Protein AF-A0A914Y1L9-F1 (afdb_monomer_lite)

Secondary structure (DSSP, 8-state):
-HHHHHHHHHHHH--SHHHHHHHHHHHHHHHHHTT-S-S--HHHHHHHHHHHHTS-HHHHHHHHHH-SEETTEEHHHHHHHH-----TTSTTHHHHHHHHHHHHHSS--HHHHHHH---SS--HHHHHHHHHHHHHHHHSHHHHHHHHHHHHTT--SSTTHHHHHHHHHHHH---TTTS-TGGGG-HHHHHHHHHT--HHHHHHTHHHHHHTTSSSSS-GGGHHHHHHHHHHHH-HHHHHHTT--TT---

Radius of gyration: 21.43 Å; chains: 1; bounding box: 46×57×58 Å

Organism: NCBI:txid310955

pLDDT: mean 89.24, std 11.63, range [48.41, 98.31]

Structure (mmCIF, N/CA/C/O backbone):
data_AF-A0A914Y1L9-F1
#
_entry.id   AF-A0A914Y1L9-F1
#
loop_
_atom_site.group_PDB
_atom_site.id
_atom_site.type_symbol
_atom_site.label_atom_id
_atom_site.label_alt_id
_atom_site.label_comp_id
_atom_site.label_asym_id
_atom_site.label_entity_id
_atom_site.label_seq_id
_atom_site.pdbx_PDB_ins_code
_atom_site.Cartn_x
_atom_site.Cartn_y
_atom_site.Cartn_z
_atom_site.occupancy
_atom_site.B_iso_or_equiv
_atom_site.auth_seq_id
_atom_site.auth_comp_id
_atom_site.auth_asym_id
_atom_site.auth_atom_id
_atom_site.pdbx_PDB_model_num
ATOM 1 N N . MET A 1 1 ? 11.993 -14.448 -30.018 1.00 60.31 1 MET A N 1
ATOM 2 C CA . MET A 1 1 ? 10.533 -14.598 -29.790 1.00 60.31 1 MET A CA 1
ATOM 3 C C . MET A 1 1 ? 10.178 -14.915 -28.331 1.00 60.31 1 MET A C 1
ATOM 5 O O . MET A 1 1 ? 9.252 -14.301 -27.812 1.00 60.31 1 MET A O 1
ATOM 9 N N . LEU A 1 2 ? 10.933 -15.776 -27.634 1.00 79.19 2 LEU A N 1
ATOM 10 C CA . LEU A 1 2 ? 10.657 -16.144 -26.232 1.00 79.19 2 LEU A CA 1
ATOM 11 C C . LEU A 1 2 ? 10.780 -14.977 -25.232 1.00 79.19 2 LEU A C 1
ATOM 13 O O . LEU A 1 2 ? 9.844 -14.735 -24.480 1.00 79.19 2 LEU A O 1
ATOM 17 N N . GLN A 1 3 ? 11.857 -14.182 -25.279 1.00 76.31 3 GLN A N 1
ATOM 18 C CA . GLN A 1 3 ? 12.051 -13.045 -24.354 1.00 76.31 3 GLN A CA 1
ATOM 19 C C . GLN A 1 3 ? 10.931 -11.992 -24.427 1.00 76.31 3 GLN A C 1
ATOM 21 O O . GLN A 1 3 ? 10.485 -11.482 -23.404 1.00 76.31 3 GLN A O 1
ATOM 26 N N . LYS A 1 4 ? 10.440 -11.683 -25.634 1.00 80.00 4 LYS A N 1
ATOM 27 C CA . LYS A 1 4 ? 9.329 -10.736 -25.835 1.00 80.00 4 LYS A CA 1
ATOM 28 C C . LYS A 1 4 ? 8.016 -11.286 -25.263 1.00 80.00 4 LYS A C 1
ATOM 30 O O . LYS A 1 4 ? 7.247 -10.536 -24.671 1.00 80.00 4 LYS A O 1
ATOM 35 N N . SER A 1 5 ? 7.791 -12.590 -25.411 1.00 85.00 5 SER A N 1
ATOM 36 C CA . SER A 1 5 ? 6.611 -13.271 -24.870 1.00 85.00 5 SER A CA 1
ATOM 37 C C . SER A 1 5 ? 6.655 -13.309 -23.341 1.00 85.00 5 SER A C 1
ATOM 39 O O . SER A 1 5 ? 5.690 -12.904 -22.701 1.00 85.00 5 SER A O 1
ATOM 41 N N . ALA A 1 6 ? 7.801 -13.668 -22.753 1.00 84.62 6 ALA A N 1
ATOM 42 C CA . ALA A 1 6 ? 8.008 -13.628 -21.305 1.00 84.62 6 ALA A CA 1
ATOM 43 C C . ALA A 1 6 ? 7.773 -12.218 -20.736 1.00 84.62 6 ALA A C 1
ATOM 45 O O . ALA A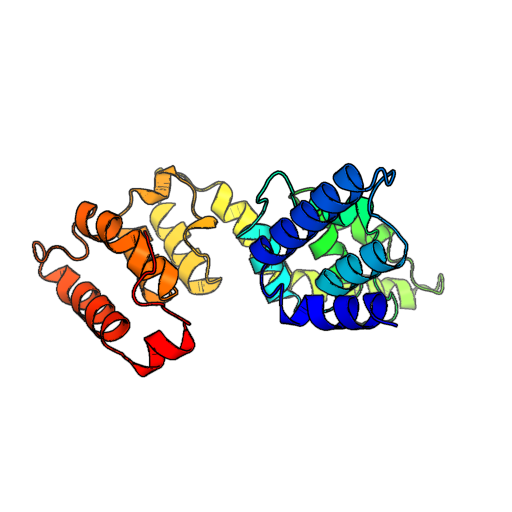 1 6 ? 6.995 -12.052 -19.799 1.00 84.62 6 ALA A O 1
ATOM 46 N N . ALA A 1 7 ? 8.351 -11.191 -21.369 1.00 85.44 7 ALA A N 1
ATOM 47 C CA . ALA A 1 7 ? 8.166 -9.795 -20.981 1.00 85.44 7 ALA A CA 1
ATOM 48 C C . ALA A 1 7 ? 6.689 -9.363 -20.951 1.00 85.44 7 ALA A C 1
ATOM 50 O O . ALA A 1 7 ? 6.281 -8.667 -20.026 1.00 85.44 7 ALA A O 1
ATOM 51 N N . SER A 1 8 ? 5.878 -9.807 -21.918 1.00 88.06 8 SER A N 1
ATOM 52 C CA . SER A 1 8 ? 4.449 -9.453 -21.989 1.00 88.06 8 SER A CA 1
ATOM 53 C C . SER A 1 8 ? 3.603 -10.027 -20.844 1.00 88.06 8 SER A C 1
ATOM 55 O O . SER A 1 8 ? 2.516 -9.528 -20.556 1.00 88.06 8 SER A O 1
ATOM 57 N N . VAL A 1 9 ? 4.095 -11.074 -20.179 1.00 92.12 9 VAL A N 1
ATOM 58 C CA . VAL A 1 9 ? 3.393 -11.758 -19.086 1.00 92.12 9 VAL A CA 1
ATOM 59 C C . VAL A 1 9 ? 3.813 -11.213 -17.716 1.00 92.12 9 VAL A C 1
ATOM 61 O O . VAL A 1 9 ? 3.077 -11.389 -16.744 1.00 92.12 9 VAL A O 1
ATOM 64 N N . VAL A 1 10 ? 4.932 -10.481 -17.628 1.00 91.81 10 VAL A N 1
ATOM 65 C CA . VAL A 1 10 ? 5.446 -9.919 -16.365 1.00 91.81 10 VAL A CA 1
ATOM 66 C C . VAL A 1 10 ? 4.384 -9.123 -15.598 1.00 91.81 10 VAL A C 1
ATOM 68 O O . VAL A 1 10 ? 4.200 -9.433 -14.425 1.00 91.81 10 VAL A O 1
ATOM 71 N N . PRO A 1 11 ? 3.600 -8.198 -16.191 1.00 88.44 11 PRO A N 1
ATOM 72 C CA . PRO A 1 11 ? 2.562 -7.481 -15.440 1.00 88.44 11 PRO A CA 1
ATOM 73 C C . PRO A 1 11 ? 1.474 -8.390 -14.846 1.00 88.44 11 PRO A C 1
ATOM 75 O O . PRO A 1 11 ? 0.906 -8.080 -13.803 1.00 88.44 11 PRO A O 1
ATOM 78 N N . LYS A 1 12 ? 1.204 -9.543 -15.475 1.00 89.19 12 LYS A N 1
ATOM 79 C CA . LYS A 1 12 ? 0.209 -10.519 -14.998 1.00 89.19 12 LYS A CA 1
ATOM 80 C C . LYS A 1 12 ? 0.743 -11.372 -13.846 1.00 89.19 12 LYS A C 1
ATOM 82 O O . LYS A 1 12 ? -0.013 -11.740 -12.949 1.00 89.19 12 LYS A O 1
ATOM 87 N N . VAL A 1 13 ? 2.035 -11.699 -13.870 1.00 93.25 13 VAL A N 1
ATOM 88 C CA . VAL A 1 13 ? 2.698 -12.520 -12.841 1.00 93.25 13 VAL A CA 1
ATOM 89 C C . VAL A 1 13 ? 3.115 -11.656 -11.654 1.00 93.25 13 VAL A C 1
ATOM 91 O O . VAL A 1 13 ? 2.759 -11.940 -10.505 1.00 93.25 13 VAL A O 1
ATOM 94 N N . CYS A 1 14 ? 3.803 -10.549 -11.926 1.00 95.62 14 CYS A N 1
ATOM 95 C CA . CYS A 1 14 ? 4.283 -9.599 -10.936 1.00 95.62 14 CYS A CA 1
ATOM 96 C C . CYS A 1 14 ? 3.161 -8.666 -10.469 1.00 95.62 14 CYS A C 1
ATOM 98 O O . CYS A 1 14 ? 3.197 -7.470 -10.694 1.00 95.62 14 CYS A O 1
ATOM 100 N N . ARG A 1 15 ? 2.141 -9.213 -9.807 1.00 92.69 15 ARG A N 1
ATOM 101 C CA . ARG A 1 15 ? 0.940 -8.458 -9.396 1.00 92.69 15 ARG A CA 1
ATOM 102 C C . ARG A 1 15 ? 1.176 -7.369 -8.339 1.00 92.69 15 ARG A C 1
ATOM 104 O O . ARG A 1 15 ? 0.367 -6.462 -8.234 1.00 92.69 15 ARG A O 1
ATOM 111 N N . ILE A 1 16 ? 2.237 -7.489 -7.540 1.00 95.06 16 ILE A N 1
ATOM 112 C CA . ILE A 1 16 ? 2.588 -6.559 -6.455 1.00 95.06 16 ILE A CA 1
ATOM 113 C C . ILE A 1 16 ? 4.096 -6.269 -6.488 1.00 95.06 16 ILE A C 1
ATOM 115 O O . ILE A 1 16 ? 4.844 -7.085 -7.044 1.00 95.06 16 ILE A O 1
ATOM 119 N N . PRO A 1 17 ? 4.573 -5.186 -5.844 1.00 97.62 17 PRO A N 1
ATOM 120 C CA . PRO A 1 17 ? 5.992 -4.830 -5.828 1.00 97.62 17 PRO A CA 1
ATOM 121 C C . PRO A 1 17 ? 6.912 -5.952 -5.355 1.00 97.62 17 PRO A C 1
ATOM 123 O O . PRO A 1 17 ? 7.957 -6.166 -5.953 1.00 97.62 17 PRO A O 1
ATOM 126 N N . THR A 1 18 ? 6.512 -6.744 -4.352 1.00 96.25 18 THR A N 1
ATOM 127 C CA . THR A 1 18 ? 7.311 -7.892 -3.890 1.00 96.25 18 THR A CA 1
ATOM 128 C C . THR A 1 18 ? 7.646 -8.860 -5.025 1.00 96.25 18 THR A C 1
ATOM 130 O O . THR A 1 18 ? 8.791 -9.280 -5.144 1.00 96.25 18 THR A O 1
ATOM 133 N N . HIS A 1 19 ? 6.689 -9.172 -5.906 1.00 96.75 19 HIS A N 1
ATOM 134 C CA . HIS A 1 19 ? 6.954 -10.035 -7.057 1.00 96.75 19 HIS A CA 1
ATOM 135 C C . HIS A 1 19 ? 7.858 -9.357 -8.089 1.00 96.75 19 HIS A C 1
ATOM 137 O O . HIS A 1 19 ? 8.683 -10.027 -8.704 1.00 96.75 19 HIS A O 1
ATOM 143 N N . LEU A 1 20 ? 7.693 -8.048 -8.301 1.00 97.44 20 LEU A N 1
ATOM 144 C CA . LEU A 1 20 ? 8.527 -7.279 -9.224 1.00 97.44 20 LEU A CA 1
ATOM 145 C C . LEU A 1 20 ? 9.983 -7.240 -8.743 1.00 97.44 20 LEU A C 1
ATOM 147 O O . LEU A 1 20 ? 10.888 -7.522 -9.522 1.00 97.44 20 LEU A O 1
ATOM 151 N N . PHE A 1 21 ? 10.205 -6.965 -7.457 1.00 97.88 21 PHE A N 1
ATOM 152 C CA . PHE A 1 21 ? 11.531 -6.966 -6.844 1.00 97.88 21 PHE A CA 1
ATOM 153 C C . PHE A 1 21 ? 12.172 -8.356 -6.878 1.00 97.88 21 PHE A C 1
ATOM 155 O O . PHE A 1 21 ? 13.332 -8.474 -7.262 1.00 97.88 21 PHE A O 1
ATOM 162 N N . SER A 1 22 ? 11.424 -9.422 -6.562 1.00 96.56 22 SER A N 1
ATOM 163 C CA . SER A 1 22 ? 11.914 -10.800 -6.727 1.00 96.56 22 SER A CA 1
ATOM 164 C C . SER A 1 22 ? 12.293 -11.105 -8.176 1.00 96.56 22 SER A C 1
ATOM 166 O O . SER A 1 22 ? 13.353 -11.670 -8.420 1.00 96.56 22 SER A O 1
ATOM 168 N N . TYR A 1 23 ? 11.460 -10.705 -9.140 1.00 95.00 23 TYR A N 1
ATOM 169 C CA . TYR A 1 23 ? 11.742 -10.887 -10.563 1.00 95.00 23 TYR A CA 1
ATOM 170 C C . TYR A 1 23 ? 13.038 -10.180 -10.983 1.00 95.00 23 TYR A C 1
ATOM 172 O O . TYR A 1 23 ? 13.902 -10.812 -11.585 1.00 95.00 23 TYR A O 1
ATOM 180 N N . VAL A 1 24 ? 13.212 -8.905 -10.613 1.00 94.81 24 VAL A N 1
ATOM 181 C CA . VAL A 1 24 ? 14.441 -8.144 -10.901 1.00 94.81 24 VAL A CA 1
ATOM 182 C C . VAL A 1 24 ? 15.658 -8.810 -10.258 1.00 94.81 24 VAL A C 1
ATOM 184 O O . VAL A 1 24 ? 16.667 -8.995 -10.935 1.00 94.81 24 VAL A O 1
ATOM 187 N N . ASN A 1 25 ? 15.543 -9.231 -8.996 1.00 94.31 25 ASN A N 1
ATOM 188 C CA . ASN A 1 25 ? 16.610 -9.935 -8.291 1.00 94.31 25 ASN A CA 1
ATOM 189 C C . ASN A 1 25 ? 17.015 -11.232 -9.014 1.00 94.31 25 ASN A C 1
ATOM 191 O O . ASN A 1 25 ? 18.199 -11.462 -9.244 1.00 94.31 25 ASN A O 1
ATOM 195 N N . TYR A 1 26 ? 16.052 -12.049 -9.455 1.00 93.06 26 TYR A N 1
ATOM 196 C CA . TYR A 1 26 ? 16.354 -13.257 -10.229 1.00 93.06 26 TYR A CA 1
ATOM 197 C C . TYR A 1 26 ? 16.998 -12.945 -11.583 1.00 93.06 26 TYR A C 1
ATOM 199 O O . TYR A 1 26 ? 17.956 -13.616 -11.966 1.00 93.06 26 TYR A O 1
ATOM 207 N N . CYS A 1 27 ? 16.520 -11.923 -12.299 1.00 91.12 27 CYS A N 1
ATOM 208 C CA . CYS A 1 27 ? 17.146 -11.490 -13.548 1.00 91.12 27 CYS A CA 1
ATOM 209 C C . CYS A 1 27 ? 18.603 -11.062 -13.336 1.00 91.12 27 CYS A C 1
ATOM 211 O O . CYS A 1 27 ? 19.462 -11.427 -14.136 1.00 91.12 27 CYS A O 1
ATOM 213 N N . GLU A 1 28 ? 18.891 -10.327 -12.261 1.00 90.25 28 GLU A N 1
ATOM 214 C CA . GLU A 1 28 ? 20.250 -9.904 -11.921 1.00 90.25 28 GLU A CA 1
ATOM 215 C C . GLU A 1 28 ? 21.148 -11.103 -11.569 1.00 90.25 28 GLU A C 1
ATOM 217 O O . GLU A 1 28 ? 22.265 -11.205 -12.078 1.00 90.25 28 GLU A O 1
ATOM 222 N N . MET A 1 29 ? 20.654 -12.038 -10.748 1.00 90.50 29 MET A N 1
ATOM 223 C CA . MET A 1 29 ? 21.379 -13.263 -10.391 1.00 90.50 29 MET A CA 1
ATOM 224 C C . MET A 1 29 ? 21.744 -14.089 -11.630 1.00 90.50 29 MET A C 1
ATOM 226 O O . MET A 1 29 ? 22.888 -14.518 -11.772 1.00 90.50 29 MET A O 1
ATOM 230 N N . ILE A 1 30 ? 20.788 -14.276 -12.543 1.00 89.88 30 ILE A N 1
ATOM 231 C CA . ILE A 1 30 ? 20.994 -15.033 -13.783 1.00 89.88 30 ILE A CA 1
ATOM 232 C C . ILE A 1 30 ? 21.976 -14.300 -14.706 1.00 89.88 30 ILE A C 1
ATOM 234 O O . ILE A 1 30 ? 22.895 -14.925 -15.228 1.00 89.88 30 ILE A O 1
ATOM 238 N N . ALA A 1 31 ? 21.841 -12.980 -14.872 1.00 89.19 31 ALA A N 1
ATOM 239 C CA . ALA A 1 31 ? 22.762 -12.188 -15.689 1.00 89.19 31 ALA A CA 1
ATOM 240 C C . ALA A 1 31 ? 24.212 -12.298 -15.184 1.00 89.19 31 ALA A C 1
ATOM 242 O O . ALA A 1 31 ? 25.117 -12.548 -15.981 1.00 89.19 31 ALA A O 1
ATOM 243 N N . LYS A 1 32 ? 24.422 -12.200 -13.862 1.00 88.81 32 LYS A N 1
ATOM 244 C CA . LYS A 1 32 ? 25.739 -12.395 -13.232 1.00 88.81 32 LYS A CA 1
ATOM 245 C C . LYS A 1 32 ? 26.289 -13.799 -13.488 1.00 88.81 32 LYS A C 1
ATOM 247 O O . LYS A 1 32 ? 27.448 -13.927 -13.871 1.00 88.81 32 LYS A O 1
ATOM 252 N N . ALA A 1 33 ? 25.463 -14.835 -13.327 1.00 90.50 33 ALA A N 1
ATOM 253 C CA . ALA A 1 33 ? 25.867 -16.222 -13.566 1.00 90.50 33 ALA A CA 1
ATOM 254 C C . ALA A 1 33 ? 26.248 -16.493 -15.035 1.00 90.50 33 ALA A C 1
ATOM 256 O O . ALA A 1 33 ? 27.132 -17.302 -15.299 1.00 90.50 33 ALA A O 1
ATOM 257 N N . MET A 1 34 ? 25.617 -15.796 -15.985 1.00 88.62 34 MET A N 1
ATOM 258 C CA . MET A 1 34 ? 25.919 -15.898 -17.420 1.00 88.62 34 MET A CA 1
ATOM 259 C C . MET A 1 34 ? 27.072 -14.984 -17.877 1.00 88.62 34 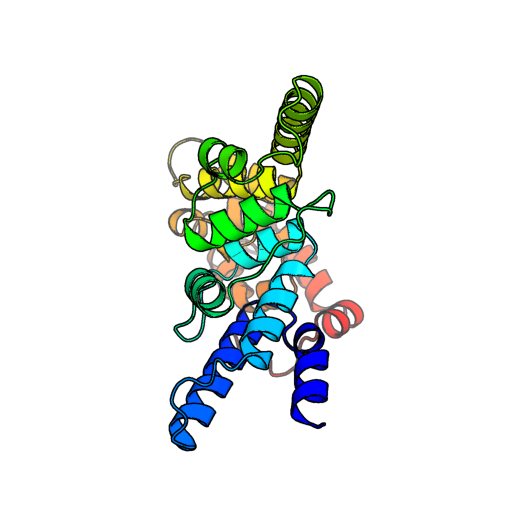MET A C 1
ATOM 261 O O . MET A 1 34 ? 27.408 -14.979 -19.059 1.00 88.62 34 MET A O 1
ATOM 265 N N . GLY A 1 35 ? 27.678 -14.199 -16.978 1.00 84.12 35 GLY A N 1
ATOM 266 C CA . GLY A 1 35 ? 28.748 -13.256 -17.322 1.00 84.12 35 GLY A CA 1
ATOM 267 C C . GLY A 1 35 ? 28.276 -12.007 -18.082 1.00 84.12 35 GLY A C 1
ATOM 268 O O . GLY A 1 35 ? 29.086 -11.314 -18.700 1.00 84.12 35 GLY A O 1
ATOM 269 N N . GLU A 1 36 ? 26.977 -11.694 -18.055 1.00 79.50 36 GLU A N 1
ATOM 270 C CA . GLU A 1 36 ? 26.432 -10.477 -18.660 1.00 79.50 36 GLU A CA 1
ATOM 271 C C . GLU A 1 36 ? 26.623 -9.255 -17.746 1.00 79.50 36 GLU A C 1
ATOM 273 O O . GLU A 1 36 ? 26.490 -9.326 -16.527 1.00 79.50 36 GLU A O 1
ATOM 278 N N . LYS A 1 37 ? 26.892 -8.082 -18.340 1.00 69.38 37 LYS A N 1
ATOM 279 C CA . LYS A 1 37 ? 27.314 -6.884 -17.589 1.00 69.38 37 LYS A CA 1
ATOM 280 C C . LYS A 1 37 ? 26.239 -6.233 -16.707 1.00 69.38 37 LYS A C 1
ATOM 282 O O . LYS A 1 37 ? 26.609 -5.499 -15.799 1.00 69.38 37 LYS A O 1
ATOM 287 N N . SER A 1 38 ? 24.939 -6.402 -16.977 1.00 68.75 38 SER A N 1
ATOM 288 C CA . SER A 1 38 ? 23.916 -5.705 -16.168 1.00 68.75 38 SER A CA 1
ATOM 289 C C . SER A 1 38 ? 22.508 -6.299 -16.142 1.00 68.75 38 SER A C 1
ATOM 291 O O . SER A 1 38 ? 21.745 -5.939 -15.257 1.00 68.75 38 SER A O 1
ATOM 293 N N . GLY A 1 39 ? 22.097 -7.131 -17.106 1.00 79.75 39 GLY A N 1
ATOM 294 C CA . GLY A 1 39 ? 20.699 -7.587 -17.211 1.00 79.75 39 GLY A CA 1
ATOM 295 C C . GLY A 1 39 ? 19.671 -6.486 -17.560 1.00 79.75 39 GLY A C 1
ATOM 296 O O . GLY A 1 39 ? 18.504 -6.785 -17.806 1.00 79.75 39 GLY A O 1
ATOM 297 N N . TRP A 1 40 ? 20.080 -5.214 -17.674 1.00 90.62 40 TRP A N 1
ATOM 298 C CA . TRP A 1 40 ? 19.210 -4.049 -17.928 1.00 90.62 40 TRP A CA 1
ATOM 299 C C . TRP A 1 40 ? 19.135 -3.652 -19.413 1.00 90.62 40 TRP A C 1
ATOM 301 O O . TRP A 1 40 ? 19.200 -2.479 -19.799 1.00 90.62 40 TRP A O 1
ATOM 311 N N . GLY A 1 41 ? 18.971 -4.650 -20.283 1.00 89.19 41 GLY A N 1
ATOM 312 C CA . GLY A 1 41 ? 18.744 -4.433 -21.712 1.00 89.19 41 GLY A CA 1
ATOM 313 C C . GLY A 1 41 ? 17.473 -3.618 -22.005 1.00 89.19 41 GLY A C 1
ATOM 314 O O . GLY A 1 41 ? 16.633 -3.376 -21.136 1.00 89.19 41 GLY A O 1
ATOM 315 N N . ARG A 1 42 ? 17.291 -3.204 -23.268 1.00 91.06 42 ARG A N 1
ATOM 316 C CA . ARG A 1 42 ? 16.127 -2.400 -23.711 1.00 91.06 42 ARG A CA 1
ATOM 317 C C . ARG A 1 42 ? 14.788 -3.025 -23.301 1.00 91.06 42 ARG A C 1
ATOM 319 O O . ARG A 1 42 ? 13.889 -2.310 -22.873 1.00 91.06 42 ARG A O 1
ATOM 326 N N . GLN A 1 43 ? 14.664 -4.347 -23.424 1.00 90.50 43 GLN A N 1
ATOM 327 C CA . GLN A 1 43 ? 13.432 -5.049 -23.078 1.00 90.50 43 GLN A CA 1
ATOM 328 C C . GLN A 1 43 ? 13.150 -5.006 -21.574 1.00 90.50 43 GLN A C 1
ATOM 330 O O . GLN A 1 43 ? 12.023 -4.704 -21.208 1.00 90.50 43 GLN A O 1
ATOM 335 N N . MET A 1 44 ? 14.151 -5.254 -20.722 1.00 91.75 44 MET A N 1
ATOM 336 C CA . MET A 1 44 ? 13.991 -5.221 -19.264 1.00 91.75 44 MET A CA 1
ATOM 337 C C . MET A 1 44 ? 13.554 -3.833 -18.792 1.00 91.75 44 MET A C 1
ATOM 339 O O . MET A 1 44 ? 12.537 -3.706 -18.118 1.00 91.75 44 MET A O 1
ATOM 343 N N . ARG A 1 45 ? 14.256 -2.781 -19.238 1.00 94.75 45 ARG A N 1
ATOM 344 C CA . ARG A 1 45 ? 13.904 -1.389 -18.913 1.00 94.75 45 ARG A CA 1
ATOM 345 C C . ARG A 1 45 ? 12.468 -1.057 -19.303 1.00 94.75 45 ARG A C 1
ATOM 347 O O . ARG A 1 45 ? 11.716 -0.561 -18.472 1.00 94.75 45 ARG A O 1
ATOM 354 N N . ARG A 1 46 ? 12.066 -1.416 -20.528 1.00 94.44 46 ARG A N 1
ATOM 355 C CA . ARG A 1 46 ? 10.691 -1.220 -21.000 1.00 94.44 46 ARG A CA 1
ATOM 356 C C . ARG A 1 46 ? 9.673 -1.980 -20.152 1.00 94.44 46 ARG A C 1
ATOM 358 O O . ARG A 1 46 ? 8.692 -1.383 -19.738 1.00 94.44 46 ARG A O 1
ATOM 365 N N . THR A 1 47 ? 9.912 -3.260 -19.876 1.00 95.06 47 THR A N 1
ATOM 366 C CA . THR A 1 47 ? 8.991 -4.090 -19.088 1.00 95.06 47 THR A CA 1
ATOM 367 C C . THR A 1 47 ? 8.772 -3.516 -17.689 1.00 95.06 47 THR A C 1
ATOM 369 O O . THR A 1 47 ? 7.638 -3.455 -17.223 1.00 95.06 47 THR A O 1
ATOM 372 N N . ILE A 1 48 ? 9.843 -3.073 -17.021 1.00 96.56 48 ILE A N 1
ATOM 373 C CA . ILE A 1 48 ? 9.743 -2.465 -15.690 1.00 96.56 48 ILE A CA 1
ATOM 374 C C . ILE A 1 48 ? 9.033 -1.108 -15.764 1.00 96.56 48 ILE A C 1
ATOM 376 O O . ILE A 1 48 ? 8.149 -0.855 -14.955 1.00 96.56 48 ILE A O 1
ATOM 380 N N . ALA A 1 49 ? 9.346 -0.266 -16.752 1.00 96.38 49 ALA A N 1
ATOM 381 C CA . ALA A 1 49 ? 8.660 1.012 -16.944 1.00 96.38 49 ALA A CA 1
ATOM 382 C C . ALA A 1 49 ? 7.149 0.840 -17.184 1.00 96.38 49 ALA A C 1
ATOM 384 O O . ALA A 1 49 ? 6.336 1.486 -16.526 1.00 96.38 49 ALA A O 1
ATOM 385 N N . GLU A 1 50 ? 6.770 -0.070 -18.084 1.00 94.88 50 GLU A N 1
ATOM 386 C CA . GLU A 1 50 ? 5.371 -0.400 -18.378 1.00 94.88 50 GLU A CA 1
ATOM 387 C C . GLU A 1 50 ? 4.648 -0.967 -17.152 1.00 94.88 50 GLU A C 1
ATOM 389 O O . GLU A 1 50 ? 3.455 -0.725 -16.987 1.00 94.88 50 GLU A O 1
ATOM 394 N N . TRP A 1 51 ? 5.349 -1.684 -16.267 1.00 97.06 51 TRP A N 1
ATOM 395 C CA . TRP A 1 51 ? 4.748 -2.181 -15.033 1.00 97.06 51 TRP A CA 1
ATOM 396 C C . TRP A 1 51 ? 4.198 -1.048 -14.165 1.00 97.06 51 TRP A C 1
ATOM 398 O O . TRP A 1 51 ? 3.086 -1.183 -13.668 1.00 97.06 51 TRP A O 1
ATOM 408 N N . TYR A 1 52 ? 4.939 0.057 -14.017 1.00 97.31 52 TYR A N 1
ATOM 409 C CA . TYR A 1 52 ? 4.502 1.228 -13.249 1.00 97.31 52 TYR A CA 1
ATOM 410 C C . TYR A 1 52 ? 3.406 2.018 -13.968 1.00 97.31 52 TYR A C 1
ATOM 412 O O . TYR A 1 52 ? 2.385 2.341 -13.366 1.00 97.31 52 TYR A O 1
ATOM 420 N N . LEU A 1 53 ? 3.609 2.311 -15.256 1.00 94.88 53 LEU A N 1
ATOM 421 C CA . LEU A 1 53 ? 2.724 3.190 -16.032 1.00 94.88 53 LEU A CA 1
ATOM 422 C C . LEU A 1 53 ? 1.351 2.570 -16.336 1.00 94.88 53 LEU A C 1
ATOM 424 O O . LEU A 1 53 ? 0.424 3.297 -16.671 1.00 94.88 53 LEU A O 1
ATOM 428 N N . ASN A 1 54 ? 1.215 1.246 -16.212 1.00 93.81 54 ASN A N 1
ATOM 429 C CA . ASN A 1 54 ? -0.053 0.539 -16.407 1.00 93.81 54 ASN A CA 1
ATOM 430 C C . ASN A 1 54 ? -0.835 0.301 -15.102 1.00 93.81 54 ASN A C 1
ATOM 432 O O . ASN A 1 54 ? -1.900 -0.314 -15.146 1.00 93.81 54 ASN A O 1
ATOM 436 N N . GLN A 1 55 ? -0.322 0.729 -13.944 1.00 94.81 55 GLN A N 1
ATOM 437 C CA . GLN A 1 55 ? -1.073 0.642 -12.689 1.00 94.81 55 GLN A CA 1
ATOM 438 C C . GLN A 1 55 ? -2.133 1.736 -12.629 1.00 94.81 55 GLN A C 1
ATOM 440 O O . GLN A 1 55 ? -1.874 2.860 -13.047 1.00 94.81 55 GLN A O 1
ATOM 445 N N . GLU A 1 56 ? -3.284 1.444 -12.032 1.00 95.38 56 GLU A N 1
ATOM 446 C CA . GLU A 1 56 ? -4.216 2.496 -11.623 1.00 95.38 56 GLU A CA 1
ATOM 447 C C . GLU A 1 56 ? -3.522 3.420 -10.586 1.00 95.38 56 GLU A C 1
ATOM 449 O O . GLU A 1 56 ? -2.788 2.916 -9.729 1.00 95.38 56 GLU A O 1
ATOM 454 N N . PRO A 1 57 ? -3.669 4.757 -10.674 1.00 95.88 57 PRO A N 1
ATOM 455 C CA . PRO A 1 57 ? -2.953 5.709 -9.819 1.00 95.88 57 PRO A CA 1
ATOM 456 C C . PRO A 1 57 ? -3.017 5.451 -8.304 1.00 95.88 57 PRO A C 1
ATOM 458 O O . PRO A 1 57 ? -1.985 5.519 -7.628 1.00 95.88 57 PRO A O 1
ATOM 461 N N . LYS A 1 58 ? -4.190 5.140 -7.744 1.00 96.19 58 LYS A N 1
ATOM 462 C CA . LYS A 1 58 ? -4.342 4.840 -6.312 1.00 96.19 58 LYS A CA 1
ATOM 463 C C . LYS A 1 58 ? -3.726 3.494 -5.943 1.00 96.19 58 LYS A C 1
ATOM 465 O O . LYS A 1 58 ? -3.066 3.393 -4.906 1.00 96.19 58 LYS A O 1
ATOM 470 N N . ALA A 1 59 ? -3.853 2.483 -6.796 1.00 96.56 59 ALA A N 1
ATOM 471 C CA . ALA A 1 59 ? -3.162 1.208 -6.633 1.00 96.56 59 ALA A CA 1
ATOM 472 C C . ALA A 1 59 ? -1.636 1.389 -6.655 1.00 96.56 59 ALA A C 1
ATOM 474 O O . ALA A 1 59 ? -0.932 0.782 -5.846 1.00 96.56 59 ALA A O 1
ATOM 475 N N . LEU A 1 60 ? -1.119 2.265 -7.524 1.00 97.69 60 LEU A N 1
ATOM 476 C CA . LEU A 1 60 ? 0.299 2.607 -7.546 1.00 97.69 60 LEU A CA 1
ATOM 477 C C . LEU A 1 60 ? 0.729 3.313 -6.255 1.00 97.69 60 LEU A C 1
ATOM 479 O O . LEU A 1 60 ? 1.746 2.923 -5.684 1.00 97.69 60 LEU A O 1
ATOM 483 N N . ALA A 1 61 ? -0.052 4.280 -5.762 1.00 98.06 61 ALA A N 1
ATOM 484 C CA . ALA A 1 61 ? 0.206 4.942 -4.481 1.00 98.06 61 ALA A CA 1
ATOM 485 C C . ALA A 1 61 ? 0.264 3.930 -3.320 1.00 98.06 61 ALA A C 1
ATOM 487 O O . ALA A 1 61 ? 1.229 3.916 -2.560 1.00 98.06 61 ALA A O 1
ATOM 488 N N . MET A 1 62 ? -0.700 3.006 -3.248 1.00 97.88 62 MET A N 1
ATOM 489 C CA . MET A 1 62 ? -0.702 1.902 -2.281 1.00 97.88 62 MET A CA 1
ATOM 490 C C . MET A 1 62 ? 0.532 1.000 -2.430 1.00 97.88 62 MET A C 1
ATOM 492 O O . MET A 1 62 ? 1.134 0.593 -1.438 1.00 97.88 62 MET A O 1
ATOM 496 N N . HIS A 1 63 ? 0.928 0.663 -3.660 1.00 97.75 63 HIS A N 1
ATOM 497 C CA . HIS A 1 63 ? 2.100 -0.170 -3.920 1.00 97.75 63 HIS A CA 1
ATOM 498 C C . HIS A 1 63 ? 3.392 0.468 -3.399 1.00 97.75 63 HIS A C 1
ATOM 500 O O . HIS A 1 63 ? 4.138 -0.206 -2.682 1.00 97.75 63 HIS A O 1
ATOM 506 N N . ILE A 1 64 ? 3.631 1.745 -3.717 1.00 97.69 64 ILE A N 1
ATOM 507 C CA . ILE A 1 64 ? 4.883 2.430 -3.367 1.00 97.69 64 ILE A CA 1
ATOM 508 C C . ILE A 1 64 ? 5.016 2.698 -1.865 1.00 97.69 64 ILE A C 1
ATOM 510 O O . ILE A 1 64 ? 6.132 2.658 -1.346 1.00 97.69 64 ILE A O 1
ATOM 514 N N . THR A 1 65 ? 3.905 2.907 -1.150 1.00 97.69 65 THR A N 1
ATOM 515 C CA . THR A 1 65 ? 3.923 3.136 0.304 1.00 97.69 65 THR A CA 1
ATOM 516 C C . THR A 1 65 ? 3.926 1.837 1.108 1.00 97.69 65 THR A C 1
ATOM 518 O O . THR A 1 65 ? 4.628 1.745 2.116 1.00 97.69 65 THR A O 1
ATOM 521 N N . LYS A 1 66 ? 3.186 0.807 0.673 1.00 96.94 66 LYS A N 1
ATOM 522 C CA . LYS A 1 66 ? 3.073 -0.470 1.402 1.00 96.94 66 LYS A CA 1
ATOM 523 C C . LYS A 1 66 ? 4.319 -1.340 1.256 1.00 96.94 66 LYS A C 1
ATOM 525 O O . LYS A 1 66 ? 4.699 -2.068 2.178 1.00 96.94 66 LYS A O 1
ATOM 530 N N . TYR A 1 67 ? 4.951 -1.302 0.086 1.00 96.56 67 TYR A N 1
ATOM 531 C CA . TYR A 1 67 ? 6.083 -2.159 -0.256 1.00 96.56 67 TYR A CA 1
ATOM 532 C C . TYR A 1 67 ? 7.283 -1.329 -0.738 1.00 96.56 67 TYR A C 1
ATOM 534 O O . TYR A 1 67 ? 7.717 -1.505 -1.872 1.00 96.56 67 TYR A O 1
ATOM 542 N N . PRO A 1 68 ? 7.871 -0.464 0.110 1.00 94.75 68 PRO A N 1
ATOM 543 C CA . PRO A 1 68 ? 8.909 0.475 -0.326 1.00 94.75 68 PRO A CA 1
ATOM 544 C C . PRO A 1 68 ? 10.158 -0.222 -0.896 1.00 94.75 68 PRO A C 1
ATOM 546 O O . PRO A 1 68 ? 10.792 0.283 -1.826 1.00 94.75 68 PRO A O 1
ATOM 549 N N . SER A 1 69 ? 10.504 -1.395 -0.354 1.00 96.44 69 SER A N 1
ATOM 550 C CA . SER A 1 69 ? 11.621 -2.226 -0.808 1.00 96.44 69 SER A CA 1
ATOM 551 C C . SER A 1 69 ? 11.444 -3.700 -0.436 1.00 96.44 69 SER A C 1
ATOM 553 O O . SER A 1 69 ? 10.797 -4.012 0.567 1.00 96.44 69 SER A O 1
ATOM 555 N N . ARG A 1 70 ? 12.023 -4.625 -1.213 1.00 95.81 70 ARG A N 1
ATOM 556 C CA . ARG A 1 70 ? 12.191 -6.057 -0.877 1.00 95.81 70 ARG A CA 1
ATOM 557 C C . ARG A 1 70 ? 13.415 -6.624 -1.599 1.00 95.81 70 ARG A C 1
ATOM 559 O O . ARG A 1 70 ? 13.765 -6.147 -2.670 1.00 95.81 70 ARG A O 1
ATOM 566 N N . ASN A 1 71 ? 14.031 -7.669 -1.042 1.00 92.19 71 ASN A N 1
ATOM 567 C CA . ASN A 1 71 ? 15.167 -8.380 -1.652 1.00 92.19 71 ASN A CA 1
ATOM 568 C C . ASN A 1 71 ? 16.310 -7.448 -2.103 1.00 92.19 71 ASN A C 1
ATOM 570 O O . ASN A 1 71 ? 16.865 -7.630 -3.177 1.00 92.19 71 ASN A O 1
ATOM 574 N N . GLY A 1 72 ? 16.612 -6.407 -1.319 1.00 93.38 72 GLY A N 1
ATOM 575 C CA . GLY A 1 72 ? 17.652 -5.423 -1.649 1.00 93.38 72 GLY A CA 1
ATOM 576 C C . GLY A 1 72 ? 17.271 -4.381 -2.710 1.00 93.38 72 GLY A C 1
ATOM 577 O O . GLY A 1 72 ? 18.061 -3.480 -2.961 1.00 93.38 72 GLY A O 1
ATOM 578 N N . TRP A 1 73 ? 16.068 -4.451 -3.286 1.00 97.00 73 TRP A N 1
ATOM 579 C CA . TRP A 1 73 ? 15.573 -3.509 -4.291 1.00 97.00 73 TRP A CA 1
ATOM 580 C C . TRP A 1 73 ? 14.507 -2.580 -3.715 1.00 97.00 73 TRP A C 1
ATOM 582 O O . TRP A 1 73 ? 13.590 -3.037 -3.030 1.00 97.00 73 TRP A O 1
ATOM 592 N N . ALA A 1 74 ? 14.582 -1.289 -4.037 1.00 97.88 74 ALA A N 1
ATOM 593 C CA . ALA A 1 74 ? 13.529 -0.312 -3.773 1.00 97.88 74 ALA A CA 1
ATOM 594 C C . ALA A 1 74 ? 12.928 0.244 -5.073 1.00 97.88 74 ALA A C 1
ATOM 596 O O . ALA A 1 74 ? 13.519 0.151 -6.153 1.00 97.88 74 ALA A O 1
ATOM 597 N N . HIS A 1 75 ? 11.755 0.877 -4.971 1.00 98.12 75 HIS A N 1
ATOM 598 C CA . HIS A 1 75 ? 11.116 1.531 -6.119 1.00 98.12 75 HIS A CA 1
ATOM 599 C C . HIS A 1 75 ? 12.046 2.546 -6.800 1.00 98.12 75 HIS A C 1
ATOM 601 O O . HIS A 1 75 ? 12.198 2.509 -8.022 1.00 98.12 75 HIS A O 1
ATOM 607 N N . LYS A 1 76 ? 12.754 3.373 -6.016 1.00 97.56 76 LYS A N 1
ATOM 608 C CA . LYS A 1 76 ? 13.738 4.343 -6.525 1.00 97.56 76 LYS A CA 1
ATOM 609 C C . LYS A 1 76 ? 14.807 3.710 -7.425 1.00 97.56 76 LYS A C 1
ATOM 611 O O . LYS A 1 76 ? 15.211 4.329 -8.404 1.00 97.56 76 LYS A O 1
ATOM 616 N N . ASP A 1 77 ? 15.248 2.487 -7.130 1.00 97.31 77 ASP A N 1
ATOM 617 C CA . ASP A 1 77 ? 16.314 1.818 -7.882 1.00 97.31 77 ASP A CA 1
ATOM 618 C C . ASP A 1 77 ? 15.789 1.352 -9.243 1.00 97.31 77 ASP A C 1
ATOM 620 O O . ASP A 1 77 ? 16.394 1.613 -10.283 1.00 97.31 77 ASP A O 1
ATOM 624 N N . LEU A 1 78 ? 14.598 0.746 -9.251 1.00 97.50 78 LEU A N 1
ATOM 625 C CA . LEU A 1 78 ? 13.925 0.319 -10.478 1.00 97.50 78 LEU A CA 1
ATOM 626 C C . LEU A 1 78 ? 13.595 1.511 -11.380 1.00 97.50 78 LEU A C 1
ATOM 628 O O . LEU A 1 78 ? 13.780 1.418 -12.593 1.00 97.50 78 LEU A O 1
ATOM 632 N N . LEU A 1 79 ? 13.126 2.626 -10.817 1.00 97.31 79 LEU A N 1
ATOM 633 C CA . LEU A 1 79 ? 12.796 3.834 -11.581 1.00 97.31 79 LEU A CA 1
ATOM 634 C C . LEU A 1 79 ? 14.048 4.484 -12.182 1.00 97.31 79 LEU A C 1
ATOM 636 O O . LEU A 1 79 ? 14.040 4.839 -13.362 1.00 97.31 79 LEU A O 1
ATOM 640 N N . ARG A 1 80 ? 15.150 4.540 -11.421 1.00 95.50 80 ARG A N 1
ATOM 641 C CA . ARG A 1 80 ? 16.453 5.020 -11.912 1.00 95.50 80 ARG A CA 1
ATOM 642 C C . ARG A 1 80 ? 16.998 4.184 -13.065 1.00 95.50 80 ARG A C 1
ATOM 644 O O . ARG A 1 80 ? 17.616 4.747 -13.954 1.00 95.50 80 ARG A O 1
ATOM 651 N N . LEU A 1 81 ? 16.788 2.868 -13.057 1.00 95.56 81 LEU A N 1
ATOM 652 C CA . LEU A 1 81 ? 17.326 1.971 -14.087 1.00 95.56 81 LEU A CA 1
ATOM 653 C C . LEU A 1 81 ? 16.402 1.835 -15.306 1.00 95.56 81 LEU A C 1
ATOM 655 O O . LEU A 1 81 ? 16.874 1.696 -16.437 1.00 95.56 81 LEU A O 1
ATOM 659 N N . SER A 1 82 ? 15.084 1.861 -15.094 1.00 95.56 82 SER A N 1
ATOM 660 C CA . SER A 1 82 ? 14.090 1.676 -16.160 1.00 95.56 82 SER A CA 1
ATOM 661 C C . SER A 1 82 ? 13.773 2.947 -16.941 1.00 95.56 82 SER A C 1
ATOM 663 O O . SER A 1 82 ? 13.425 2.834 -18.116 1.00 95.56 82 SER A O 1
ATOM 665 N N . HIS A 1 83 ? 13.934 4.124 -16.325 1.00 93.56 83 HIS A N 1
ATOM 666 C CA . HIS A 1 83 ? 13.580 5.429 -16.890 1.00 93.56 83 HIS A CA 1
ATOM 667 C C . HIS A 1 83 ? 12.178 5.449 -17.536 1.00 93.56 83 HIS A C 1
ATOM 669 O O . HIS A 1 83 ? 12.069 5.586 -18.761 1.00 93.56 83 HIS A O 1
ATOM 675 N N . PRO A 1 84 ? 11.092 5.282 -16.756 1.00 94.31 84 PRO A N 1
ATOM 676 C CA . PRO A 1 84 ? 9.745 5.301 -17.311 1.00 94.31 84 PRO A CA 1
ATOM 677 C C . PRO A 1 84 ? 9.446 6.638 -17.986 1.00 94.31 84 PRO A C 1
ATOM 679 O O . PRO A 1 84 ? 9.662 7.698 -17.406 1.00 94.31 84 PRO A O 1
ATOM 682 N N . ASN A 1 85 ? 8.938 6.583 -19.216 1.00 90.31 85 ASN A N 1
ATOM 683 C CA . ASN A 1 85 ? 8.555 7.771 -19.966 1.00 90.31 85 ASN A CA 1
ATOM 684 C C . ASN A 1 85 ? 7.036 7.943 -19.905 1.00 90.31 85 ASN A C 1
ATOM 686 O O . ASN A 1 85 ? 6.294 7.202 -20.555 1.00 90.31 85 ASN A O 1
ATOM 690 N N . VAL A 1 86 ? 6.587 8.907 -19.105 1.00 88.56 86 VAL A N 1
ATOM 691 C CA . VAL A 1 86 ? 5.171 9.246 -18.975 1.00 88.56 86 VAL A CA 1
ATOM 692 C C . VAL A 1 86 ? 4.683 9.896 -20.270 1.00 88.56 86 VAL A C 1
ATOM 694 O O . VAL A 1 86 ? 5.222 10.903 -20.731 1.00 88.56 86 VAL A O 1
ATOM 697 N N . ASN A 1 87 ? 3.622 9.341 -20.861 1.00 86.88 87 ASN A N 1
ATOM 698 C CA . ASN A 1 87 ? 3.003 9.924 -22.047 1.00 86.88 87 ASN A CA 1
ATOM 699 C C . ASN A 1 87 ? 2.351 11.267 -21.693 1.00 86.88 87 ASN A C 1
ATOM 701 O O . ASN A 1 87 ? 1.228 11.293 -21.197 1.00 86.88 87 ASN A O 1
ATOM 705 N N . LYS A 1 88 ? 3.024 12.377 -22.014 1.00 82.75 88 LYS A N 1
ATOM 706 C CA . LYS A 1 88 ? 2.572 13.748 -21.719 1.00 82.75 88 LYS A CA 1
ATOM 707 C C . LYS A 1 88 ? 1.236 14.139 -22.370 1.00 82.75 88 LYS A C 1
ATOM 709 O O . LYS A 1 88 ? 0.673 15.165 -22.014 1.00 82.75 88 LYS A O 1
ATOM 714 N N . LYS A 1 89 ? 0.721 13.339 -23.314 1.00 81.06 89 LYS A N 1
ATOM 715 C CA . LYS A 1 89 ? -0.618 13.523 -23.903 1.00 81.06 89 LYS A CA 1
ATOM 716 C C . LYS A 1 89 ? -1.738 12.866 -23.090 1.00 81.06 89 LYS A C 1
ATOM 718 O O . LYS A 1 89 ? -2.898 13.100 -23.395 1.00 81.06 89 LYS A O 1
ATOM 723 N N . SER A 1 90 ? -1.400 12.006 -22.130 1.00 84.06 90 SER A N 1
ATOM 724 C CA . SER A 1 90 ? -2.368 11.376 -21.232 1.00 84.06 90 SER A CA 1
ATOM 725 C C . SER A 1 90 ? -2.909 12.400 -20.241 1.00 84.06 90 SER A C 1
ATOM 727 O O . SER A 1 90 ? -2.139 13.204 -19.713 1.00 84.06 90 SER A O 1
ATOM 729 N N . ASP A 1 91 ? -4.199 12.328 -19.922 1.00 82.69 91 ASP A N 1
ATOM 730 C CA . ASP A 1 91 ? -4.795 13.184 -18.892 1.00 82.69 91 ASP A CA 1
ATOM 731 C C . ASP A 1 91 ? -4.166 12.951 -17.512 1.00 82.69 91 ASP A C 1
ATOM 733 O O . ASP A 1 91 ? -3.986 13.897 -16.751 1.00 82.69 91 ASP A O 1
ATOM 737 N N . ASN A 1 92 ? -3.691 11.730 -17.251 1.00 87.00 92 ASN A N 1
ATOM 738 C CA . ASN A 1 92 ? -3.030 11.360 -15.998 1.00 87.00 92 ASN A CA 1
ATOM 739 C C . ASN A 1 92 ? -1.514 11.621 -15.997 1.00 87.00 92 ASN A C 1
ATOM 741 O O . ASN A 1 92 ? -0.829 11.168 -15.084 1.00 87.00 92 ASN A O 1
ATOM 745 N N . ALA A 1 93 ? -0.948 12.296 -17.005 1.00 87.31 93 ALA A N 1
ATOM 746 C CA . ALA A 1 93 ? 0.506 12.456 -17.114 1.00 87.31 93 ALA A CA 1
ATOM 747 C C . ALA A 1 93 ? 1.125 13.107 -15.863 1.00 87.31 93 ALA A C 1
ATOM 749 O O . ALA A 1 93 ? 1.996 12.517 -15.229 1.00 87.31 93 ALA A O 1
ATOM 750 N N . LEU A 1 94 ? 0.600 14.269 -15.465 1.00 85.38 94 LEU A N 1
ATOM 751 C CA . LEU A 1 94 ? 1.012 14.981 -14.250 1.00 85.38 94 LEU A CA 1
ATOM 752 C C . LEU A 1 94 ? 0.865 14.100 -13.001 1.00 85.38 94 LEU A C 1
ATOM 754 O O . LEU A 1 94 ? 1.748 14.062 -12.150 1.00 85.38 94 LEU A O 1
ATOM 758 N N . LEU A 1 95 ? -0.225 13.335 -12.919 1.00 90.12 95 LEU A N 1
ATOM 759 C CA . LEU A 1 95 ? -0.488 12.436 -11.802 1.00 90.12 95 LEU A CA 1
ATOM 760 C C . LEU A 1 95 ? 0.593 11.351 -11.672 1.00 90.12 95 LEU A C 1
ATOM 762 O O . LEU A 1 95 ? 1.121 11.143 -10.580 1.00 90.12 95 LEU A O 1
ATOM 766 N N . TYR A 1 96 ? 0.964 10.688 -12.773 1.00 92.62 96 TYR A N 1
ATOM 767 C CA . TYR A 1 96 ? 2.058 9.713 -12.758 1.00 92.62 96 TYR A CA 1
ATOM 768 C C . TYR A 1 96 ? 3.405 10.366 -12.457 1.00 92.62 96 TYR A C 1
ATOM 770 O O . TYR A 1 96 ? 4.181 9.775 -11.711 1.00 92.62 96 TYR A O 1
ATOM 778 N N . ASP A 1 97 ? 3.681 11.566 -12.974 1.00 90.12 97 ASP A N 1
ATOM 779 C CA . ASP A 1 97 ? 4.917 12.285 -12.644 1.00 90.12 97 ASP A CA 1
ATOM 780 C C . ASP A 1 97 ? 5.039 12.473 -11.118 1.00 90.12 97 ASP A C 1
ATOM 782 O O . ASP A 1 97 ? 6.062 12.102 -10.541 1.00 90.12 97 ASP A O 1
ATOM 786 N N . HIS A 1 98 ? 3.974 12.910 -10.433 1.00 91.44 98 HIS A N 1
ATOM 787 C CA . HIS A 1 98 ? 3.965 13.021 -8.968 1.00 91.44 98 HIS A CA 1
ATOM 788 C C . HIS A 1 98 ? 4.131 11.677 -8.250 1.00 91.44 98 HIS A C 1
ATOM 790 O O . HIS A 1 98 ? 4.904 11.594 -7.296 1.00 91.44 98 HIS A O 1
ATOM 796 N N . LEU A 1 99 ? 3.437 10.621 -8.689 1.00 95.00 99 LEU A N 1
ATOM 797 C CA . LEU A 1 99 ? 3.534 9.295 -8.064 1.00 95.00 99 LEU A CA 1
ATOM 798 C C . LEU A 1 99 ? 4.944 8.702 -8.194 1.00 95.00 99 LEU A C 1
ATOM 800 O O . LEU A 1 99 ? 5.492 8.165 -7.229 1.00 95.00 99 LEU A O 1
ATOM 804 N N . LEU A 1 100 ? 5.546 8.808 -9.381 1.00 95.00 100 LEU A N 1
ATOM 805 C CA . LEU A 1 100 ? 6.902 8.324 -9.632 1.00 95.00 100 LEU A CA 1
ATOM 806 C C . LEU A 1 100 ? 7.942 9.189 -8.911 1.00 95.00 100 LEU A C 1
ATOM 808 O O . LEU A 1 100 ? 8.890 8.647 -8.345 1.00 95.00 100 LEU A O 1
ATOM 812 N N . SER A 1 101 ? 7.741 10.508 -8.876 1.00 92.81 101 SER A N 1
ATOM 813 C CA . SER A 1 101 ? 8.581 11.442 -8.121 1.00 92.81 101 SER A CA 1
ATOM 814 C C . SER A 1 101 ? 8.548 11.121 -6.622 1.00 92.81 101 SER A C 1
ATOM 816 O O . SER A 1 101 ? 9.602 10.930 -6.011 1.00 92.81 101 SER A O 1
ATOM 818 N N . PHE A 1 102 ? 7.360 10.901 -6.049 1.00 95.00 102 PHE A N 1
ATOM 819 C CA . PHE A 1 102 ? 7.210 10.461 -4.662 1.00 95.00 102 PHE A CA 1
ATOM 820 C 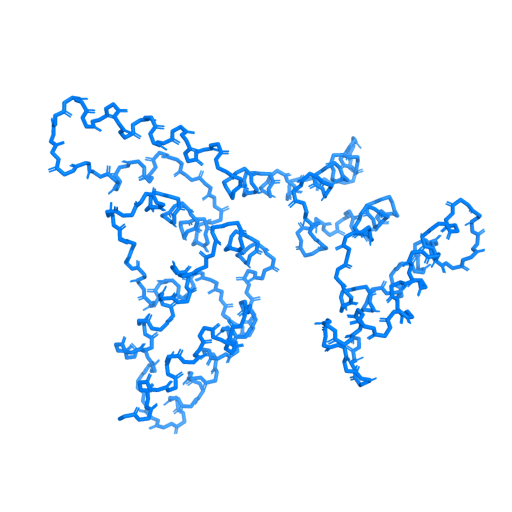C . PHE A 1 102 ? 7.932 9.132 -4.400 1.00 95.00 102 PHE A C 1
ATOM 822 O O . PHE A 1 102 ? 8.637 8.996 -3.404 1.00 95.00 102 PHE A O 1
ATOM 829 N N . ALA A 1 103 ? 7.835 8.159 -5.308 1.00 95.62 103 ALA A N 1
ATOM 830 C CA . ALA A 1 103 ? 8.524 6.876 -5.163 1.00 95.62 103 ALA A CA 1
ATOM 831 C C . ALA A 1 103 ? 10.066 6.990 -5.166 1.00 95.62 103 ALA A C 1
ATOM 833 O O . ALA A 1 103 ? 10.752 6.098 -4.656 1.00 95.62 103 ALA A O 1
ATOM 834 N N . VAL A 1 104 ? 10.621 8.063 -5.745 1.00 93.94 104 VAL A N 1
ATOM 835 C CA . VAL A 1 104 ? 12.068 8.336 -5.775 1.00 93.94 104 VAL A CA 1
ATOM 836 C C . VAL A 1 104 ? 12.514 9.188 -4.587 1.00 93.94 104 VAL A C 1
ATOM 838 O O . VAL A 1 104 ? 13.580 8.921 -4.024 1.00 93.94 104 VAL A O 1
ATOM 841 N N . HIS A 1 105 ? 11.729 10.203 -4.225 1.00 91.06 105 HIS A N 1
ATOM 842 C CA . HIS A 1 105 ? 12.127 11.249 -3.280 1.00 91.06 105 HIS A CA 1
ATOM 843 C C . HIS A 1 105 ? 11.500 11.106 -1.889 1.00 91.06 105 HIS A C 1
ATOM 845 O O . HIS A 1 105 ? 12.073 11.598 -0.925 1.00 91.06 105 HIS A O 1
ATOM 851 N N . GLY A 1 106 ? 10.369 10.410 -1.771 1.00 87.94 106 GLY A N 1
ATOM 852 C CA . GLY A 1 106 ? 9.616 10.255 -0.524 1.00 87.94 106 GLY A CA 1
ATOM 853 C C . GLY A 1 106 ? 8.756 11.465 -0.148 1.00 87.94 106 GLY A C 1
ATOM 854 O O . GLY A 1 106 ? 8.141 11.460 0.914 1.00 87.94 106 GLY A O 1
ATOM 855 N N . GLU A 1 107 ? 8.696 12.485 -1.004 1.00 86.75 107 GLU A N 1
ATOM 856 C CA . GLU A 1 107 ? 7.989 13.741 -0.757 1.00 86.75 107 GLU A CA 1
ATOM 857 C C . GLU A 1 107 ? 7.172 14.153 -1.985 1.00 86.75 107 GLU A C 1
ATOM 859 O O . GLU A 1 107 ? 7.525 13.839 -3.125 1.00 86.75 107 GLU A O 1
ATOM 864 N N . LEU A 1 108 ? 6.064 14.857 -1.746 1.00 82.94 108 LEU A N 1
ATOM 865 C CA . LEU A 1 108 ? 5.272 15.481 -2.801 1.00 82.94 108 LEU A CA 1
ATOM 866 C C . LEU A 1 108 ? 5.763 16.911 -3.012 1.00 82.94 108 LEU A C 1
ATOM 868 O O . LEU A 1 108 ? 5.485 17.796 -2.209 1.00 82.94 108 LEU A O 1
ATOM 872 N N . ASP A 1 109 ? 6.469 17.134 -4.114 1.00 73.38 109 ASP A N 1
ATOM 873 C CA . ASP A 1 109 ? 6.896 18.467 -4.528 1.00 73.38 109 ASP A CA 1
ATOM 874 C C . ASP A 1 109 ? 6.001 18.956 -5.671 1.00 73.38 109 ASP A C 1
ATOM 876 O O . ASP A 1 109 ? 6.172 18.574 -6.833 1.00 73.38 109 ASP A O 1
ATOM 880 N N . PHE A 1 110 ? 4.998 19.768 -5.341 1.00 71.12 110 PHE A N 1
ATOM 881 C CA . PHE A 1 110 ? 4.108 20.331 -6.356 1.00 71.12 110 PHE A CA 1
ATOM 882 C C . PHE A 1 110 ? 4.803 21.395 -7.211 1.00 71.12 110 PHE A C 1
ATOM 884 O O . PHE A 1 110 ? 4.494 21.515 -8.390 1.00 71.12 110 PHE A O 1
ATOM 891 N N . ALA A 1 111 ? 5.811 22.084 -6.669 1.00 62.84 111 ALA A N 1
ATOM 892 C CA . ALA A 1 111 ? 6.517 23.143 -7.379 1.00 62.84 111 ALA A CA 1
ATOM 893 C C . ALA A 1 111 ? 7.479 22.595 -8.447 1.00 62.84 111 ALA A C 1
ATOM 895 O O . ALA A 1 111 ? 7.523 23.128 -9.551 1.00 62.84 111 ALA A O 1
ATOM 896 N N . LYS A 1 112 ? 8.234 21.521 -8.166 1.00 59.03 112 LYS A N 1
ATOM 897 C CA . LYS A 1 112 ? 9.177 20.947 -9.151 1.00 59.03 112 LYS A CA 1
ATOM 898 C C . LYS A 1 112 ? 8.482 20.297 -10.345 1.00 59.03 112 LYS A C 1
ATOM 900 O O . LYS A 1 112 ? 8.965 20.412 -11.466 1.00 59.03 112 LYS A O 1
ATOM 905 N N . ASN A 1 113 ? 7.350 19.635 -10.116 1.00 54.41 113 ASN A N 1
ATOM 906 C CA . ASN A 1 113 ? 6.660 18.882 -11.165 1.00 54.41 113 ASN A CA 1
ATOM 907 C C . ASN A 1 113 ? 5.797 19.779 -12.079 1.00 54.41 113 ASN A C 1
ATOM 909 O O . ASN A 1 113 ? 5.541 19.409 -13.224 1.00 54.41 113 ASN A O 1
ATOM 913 N N . GLU A 1 114 ? 5.421 20.986 -11.633 1.00 54.47 114 GLU A N 1
ATOM 914 C CA . GLU A 1 114 ? 4.812 22.010 -12.499 1.00 54.47 114 GLU A CA 1
ATOM 915 C C . GLU A 1 114 ? 5.781 22.531 -13.573 1.00 54.47 114 GLU A C 1
ATOM 917 O O . GLU A 1 114 ? 5.352 22.874 -14.675 1.00 54.47 114 GLU A O 1
ATOM 922 N N . VAL A 1 115 ? 7.089 22.561 -13.284 1.00 48.47 115 VAL A N 1
ATOM 923 C CA . VAL A 1 115 ? 8.116 23.070 -14.214 1.00 48.47 115 VAL A CA 1
ATOM 924 C C . VAL A 1 115 ? 8.355 22.102 -15.380 1.00 48.47 115 VAL A C 1
ATOM 926 O O . VAL A 1 115 ? 8.544 22.540 -16.519 1.00 48.47 115 VAL A O 1
ATOM 929 N N . ASP A 1 116 ? 8.294 20.792 -15.120 1.00 49.22 116 ASP A N 1
ATOM 930 C CA . ASP A 1 116 ? 8.520 19.749 -16.132 1.00 49.22 116 ASP A CA 1
ATOM 931 C C . ASP A 1 116 ? 7.323 19.550 -17.076 1.00 49.22 116 ASP A C 1
ATOM 933 O O . ASP A 1 116 ? 7.492 19.096 -18.214 1.00 49.22 116 ASP A O 1
ATOM 937 N N . TYR A 1 117 ? 6.108 19.925 -16.660 1.00 54.59 117 TYR A N 1
ATOM 938 C CA . TYR A 1 117 ? 4.957 19.996 -17.559 1.00 54.59 117 TYR A CA 1
ATOM 939 C C . TYR A 1 117 ? 4.932 21.352 -18.270 1.00 54.59 117 TYR A C 1
ATOM 941 O O . TYR A 1 117 ? 4.091 22.217 -18.029 1.00 54.59 117 TYR A O 1
ATOM 949 N N . THR A 1 118 ? 5.876 21.555 -19.189 1.00 56.16 118 THR A N 1
ATOM 950 C CA . THR A 1 118 ? 5.821 22.723 -20.069 1.00 56.16 118 THR A CA 1
ATOM 951 C C . THR A 1 118 ? 4.723 22.496 -21.115 1.00 56.16 118 THR A C 1
ATOM 953 O O . THR A 1 118 ? 4.813 21.532 -21.885 1.00 56.16 118 THR A O 1
ATOM 956 N N . PRO A 1 119 ? 3.675 23.341 -21.184 1.00 55.66 119 PRO A N 1
ATOM 957 C CA . PRO A 1 119 ? 2.640 23.175 -22.192 1.00 55.66 119 PRO A CA 1
ATOM 958 C C . PRO A 1 119 ? 3.258 23.256 -23.600 1.00 55.66 119 PRO A C 1
ATOM 960 O O . PRO A 1 119 ? 4.183 24.045 -23.816 1.00 55.66 119 PRO A O 1
ATOM 963 N N . PRO A 1 120 ? 2.742 22.502 -24.592 1.00 52.53 120 PRO A N 1
ATOM 964 C CA . PRO A 1 120 ? 3.288 22.485 -25.953 1.00 52.53 120 PRO A CA 1
ATOM 965 C C . PRO A 1 120 ? 3.336 23.858 -26.652 1.00 52.53 120 PRO A C 1
ATOM 967 O O . PRO A 1 120 ? 3.949 23.983 -27.711 1.00 52.53 120 PRO A O 1
ATOM 970 N N . SER A 1 121 ? 2.688 24.893 -26.097 1.00 54.84 121 SER A N 1
ATOM 971 C CA . SER A 1 121 ? 2.719 26.266 -26.602 1.00 54.84 121 SER A CA 1
ATOM 972 C C . SER A 1 121 ? 2.786 27.295 -25.456 1.00 54.84 121 SER A C 1
ATOM 974 O O . SER A 1 121 ? 2.145 27.143 -24.420 1.00 54.84 121 SER A O 1
ATOM 976 N N . LYS A 1 122 ? 3.555 28.381 -25.644 1.00 62.22 122 LYS A N 1
ATOM 977 C CA . LYS A 1 122 ? 3.761 29.464 -24.652 1.00 62.22 122 LYS A CA 1
ATOM 978 C C . LYS A 1 122 ? 2.588 30.462 -24.574 1.00 62.22 122 LYS A C 1
ATOM 980 O O . LYS A 1 122 ? 2.794 31.647 -24.312 1.00 62.22 122 LYS A O 1
ATOM 985 N N . LYS A 1 123 ? 1.351 30.044 -24.859 1.00 64.69 123 LYS A N 1
ATOM 986 C CA . LYS A 1 123 ? 0.183 30.944 -24.834 1.00 64.69 123 LYS A CA 1
ATOM 987 C C . LYS A 1 123 ? -0.397 31.028 -23.424 1.00 64.69 123 LYS A C 1
ATOM 989 O O . LYS A 1 123 ? -0.555 30.014 -22.758 1.00 64.69 123 LYS A O 1
ATOM 994 N N . LYS A 1 124 ? -0.826 32.225 -23.000 1.00 61.91 124 LYS A N 1
ATOM 995 C CA . LYS A 1 124 ? -1.427 32.491 -21.671 1.00 61.91 124 LYS A CA 1
ATOM 996 C C . LYS A 1 124 ? -2.588 31.546 -21.310 1.00 61.91 124 LYS A C 1
ATOM 998 O O . LYS A 1 124 ? -2.739 31.180 -20.152 1.00 61.91 124 LYS A O 1
ATOM 1003 N N . ARG A 1 125 ? -3.378 31.119 -22.303 1.00 61.34 125 ARG A N 1
ATOM 1004 C CA . ARG A 1 125 ? -4.456 30.131 -22.121 1.00 61.34 125 ARG A CA 1
ATOM 1005 C C . ARG A 1 1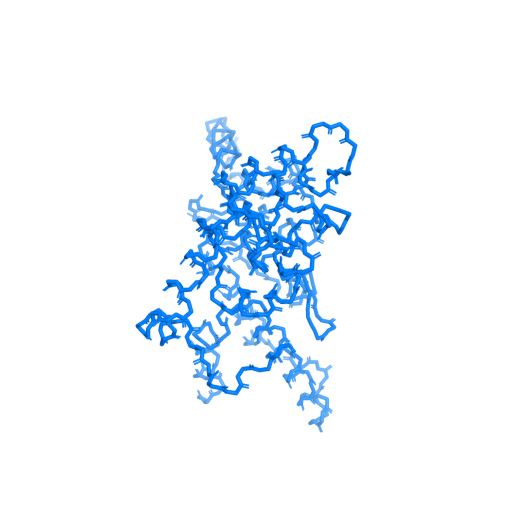25 ? -3.930 28.752 -21.696 1.00 61.34 125 ARG A C 1
ATOM 1007 O O . ARG A 1 125 ? -4.558 28.107 -20.874 1.00 61.34 125 ARG A O 1
ATOM 1014 N N . ASP A 1 126 ? -2.778 28.330 -22.218 1.00 61.56 126 ASP A N 1
ATOM 1015 C CA . ASP A 1 126 ? -2.231 26.998 -21.962 1.00 61.56 126 ASP A CA 1
ATOM 1016 C C . ASP A 1 126 ? -1.664 26.936 -20.536 1.00 61.56 126 ASP A C 1
ATOM 1018 O O . ASP A 1 126 ? -1.853 25.943 -19.846 1.00 61.56 126 ASP A O 1
ATOM 1022 N N . TYR A 1 127 ? -1.073 28.037 -20.050 1.00 64.38 127 TYR A N 1
ATOM 1023 C CA . TYR A 1 127 ? -0.676 28.189 -18.644 1.00 64.38 127 TYR A CA 1
ATOM 1024 C C . TYR A 1 127 ? -1.863 28.148 -17.674 1.00 64.38 127 TYR A C 1
ATOM 1026 O O . TYR A 1 127 ? -1.756 27.544 -16.612 1.00 64.38 127 TYR A O 1
ATOM 1034 N N . LYS A 1 128 ? -3.006 28.754 -18.030 1.00 65.06 128 LYS A N 1
ATOM 1035 C CA . LYS A 1 128 ? -4.226 28.671 -17.209 1.00 65.06 128 LYS A CA 1
ATOM 1036 C C . LYS A 1 128 ? -4.723 27.222 -17.095 1.00 65.06 128 LYS A C 1
ATOM 1038 O O . LYS A 1 128 ? -5.015 26.776 -15.995 1.00 65.06 128 LYS A O 1
ATOM 1043 N N . VAL A 1 129 ? -4.731 26.486 -18.209 1.00 65.44 129 VAL A N 1
ATOM 1044 C CA . VAL A 1 129 ? -5.092 25.057 -18.236 1.00 65.44 129 VAL A CA 1
ATOM 1045 C C . VAL A 1 129 ? -4.123 24.213 -17.402 1.00 65.44 129 VAL A C 1
ATOM 1047 O O . VAL A 1 129 ? -4.556 23.278 -16.739 1.00 65.44 129 VAL A O 1
ATOM 1050 N N . VAL A 1 130 ? -2.824 24.536 -17.400 1.00 69.06 130 VAL A N 1
ATOM 1051 C CA . VAL A 1 130 ? -1.845 23.856 -16.532 1.00 69.06 130 VAL A CA 1
ATOM 1052 C C . VAL A 1 130 ? -2.169 24.091 -15.057 1.00 69.06 130 VAL A C 1
ATOM 1054 O O . VAL A 1 130 ? -2.234 23.126 -14.309 1.00 69.06 130 VAL A O 1
ATOM 1057 N N . ALA A 1 131 ? -2.440 25.334 -14.651 1.00 68.62 131 ALA A N 1
ATOM 1058 C CA . ALA A 1 131 ? -2.780 25.654 -13.263 1.00 68.62 131 ALA A CA 1
ATOM 1059 C C . ALA A 1 131 ? -4.083 24.974 -12.795 1.00 68.62 131 ALA A C 1
ATOM 1061 O O . ALA A 1 131 ? -4.148 24.470 -11.676 1.00 68.62 131 ALA A O 1
ATOM 1062 N N . GLU A 1 132 ? -5.106 24.917 -13.654 1.00 70.81 132 GLU A N 1
ATOM 1063 C CA . GLU A 1 132 ? -6.356 24.192 -13.377 1.00 70.81 132 GLU A CA 1
ATOM 1064 C C . GLU A 1 132 ? -6.100 22.679 -13.244 1.00 70.81 132 GLU A C 1
ATOM 1066 O O . GLU A 1 132 ? -6.510 22.073 -12.254 1.00 70.81 132 GLU A O 1
ATOM 1071 N N . LYS A 1 133 ? -5.322 22.081 -14.160 1.00 73.50 133 LYS A N 1
ATOM 1072 C CA . LYS A 1 133 ? -4.917 20.667 -14.065 1.00 73.50 133 LYS A CA 1
ATOM 1073 C C . LYS A 1 133 ? -4.087 20.370 -12.812 1.00 73.50 133 LYS A C 1
ATOM 1075 O O . LYS A 1 133 ? -4.287 19.324 -12.200 1.00 73.50 133 LYS A O 1
ATOM 1080 N N . SER A 1 134 ? -3.190 21.265 -12.394 1.00 75.94 134 SER A N 1
ATOM 1081 C CA . SER A 1 134 ? -2.447 21.119 -11.133 1.00 75.94 134 SER A CA 1
ATOM 1082 C C . SER A 1 134 ? -3.393 21.052 -9.932 1.00 75.94 134 SER A C 1
ATOM 1084 O O . SER A 1 134 ? -3.229 20.195 -9.064 1.00 75.94 134 SER A O 1
ATOM 1086 N N . GLN A 1 135 ? -4.415 21.914 -9.888 1.00 78.00 135 GLN A N 1
ATOM 1087 C CA . GLN A 1 135 ? -5.410 21.900 -8.812 1.00 78.00 135 GLN A CA 1
ATOM 1088 C C . GLN A 1 135 ? -6.233 20.606 -8.805 1.00 78.00 135 GLN A C 1
ATOM 1090 O O . GLN A 1 135 ? -6.442 20.029 -7.737 1.00 78.00 135 GLN A O 1
ATOM 1095 N N . GLU A 1 136 ? -6.649 20.114 -9.974 1.00 83.38 136 GLU A N 1
ATOM 1096 C CA . GLU A 1 136 ? -7.347 18.827 -10.099 1.00 83.38 136 GLU A CA 1
ATOM 1097 C C . GLU A 1 136 ? -6.482 17.656 -9.608 1.00 83.38 136 GLU A C 1
ATOM 1099 O O . GLU A 1 136 ? -6.956 16.808 -8.850 1.00 83.38 136 GLU A O 1
ATOM 1104 N N . VAL A 1 137 ? -5.194 17.637 -9.968 1.00 86.56 137 VAL A N 1
ATOM 1105 C CA . VAL A 1 137 ? -4.241 16.601 -9.539 1.00 86.56 137 VAL A CA 1
ATOM 1106 C C . VAL A 1 137 ? -4.066 16.591 -8.023 1.00 86.56 137 VAL A C 1
ATOM 1108 O O . VAL A 1 137 ? -4.091 15.517 -7.422 1.00 86.56 137 VAL A O 1
ATOM 1111 N N . VAL A 1 138 ? -3.955 17.760 -7.382 1.00 86.50 138 VAL A N 1
ATOM 1112 C CA . VAL A 1 138 ? -3.879 17.866 -5.912 1.00 86.50 138 VAL A CA 1
ATOM 1113 C C . VAL A 1 138 ? -5.119 17.266 -5.244 1.00 86.50 138 VAL A C 1
ATOM 1115 O O . VAL A 1 138 ? -5.021 16.682 -4.165 1.00 86.50 138 VAL A O 1
ATOM 1118 N N . GLN A 1 139 ? -6.285 17.377 -5.884 1.00 89.81 139 GLN A N 1
ATOM 1119 C CA . GLN A 1 139 ? -7.529 16.823 -5.356 1.00 89.81 139 GLN A CA 1
ATOM 1120 C C . GLN A 1 139 ? -7.712 15.324 -5.637 1.00 89.81 139 GLN A C 1
ATOM 1122 O O . GLN A 1 139 ? -8.590 14.707 -5.024 1.00 89.81 139 GLN A O 1
ATOM 1127 N N . HIS A 1 140 ? -6.896 14.733 -6.514 1.00 94.12 140 HIS A N 1
ATOM 1128 C CA . HIS A 1 140 ? -6.988 13.323 -6.878 1.00 94.12 140 HIS A CA 1
ATOM 1129 C C . HIS A 1 140 ? -6.743 12.411 -5.666 1.00 94.12 140 HIS A C 1
ATOM 1131 O O . HIS A 1 140 ? -5.843 12.641 -4.854 1.00 94.12 140 HIS A O 1
ATOM 1137 N N . GLU A 1 141 ? -7.513 11.326 -5.561 1.00 95.69 141 GLU A N 1
ATOM 1138 C CA . GLU A 1 141 ? -7.489 10.438 -4.392 1.00 95.69 141 GLU A CA 1
ATOM 1139 C C . GLU A 1 141 ? -6.110 9.823 -4.112 1.00 95.69 141 GLU A C 1
ATOM 1141 O O . GLU A 1 141 ? -5.728 9.671 -2.955 1.00 95.69 141 GLU A O 1
ATOM 1146 N N . SER A 1 142 ? -5.324 9.524 -5.149 1.00 95.81 142 SER A N 1
ATOM 1147 C CA . SER A 1 142 ? -3.967 8.987 -4.993 1.00 95.81 142 SER A CA 1
ATOM 1148 C C . SER A 1 142 ? -2.983 10.015 -4.424 1.00 95.81 142 SER A C 1
ATOM 1150 O O . SER A 1 142 ? -2.078 9.640 -3.684 1.00 95.81 142 SER A O 1
ATOM 1152 N N . ILE A 1 143 ? -3.161 11.305 -4.726 1.00 95.69 143 ILE A N 1
ATOM 1153 C CA . ILE A 1 143 ? -2.331 12.379 -4.168 1.00 95.69 143 ILE A CA 1
ATOM 1154 C C . ILE A 1 143 ? -2.734 12.658 -2.725 1.00 95.69 143 ILE A C 1
ATOM 1156 O O . ILE A 1 143 ? -1.861 12.692 -1.858 1.00 95.69 143 ILE A O 1
ATOM 1160 N N . LYS A 1 144 ? -4.040 12.744 -2.440 1.00 95.94 144 LYS A N 1
ATOM 1161 C CA . LYS A 1 144 ? -4.545 12.848 -1.061 1.00 95.94 144 LYS A CA 1
ATOM 1162 C C . LYS A 1 144 ? -4.081 11.680 -0.196 1.00 95.94 144 LYS A C 1
ATOM 1164 O O . LYS A 1 144 ? -3.673 11.891 0.943 1.00 95.94 144 LYS A O 1
ATOM 1169 N N . PHE A 1 145 ? -4.084 10.463 -0.740 1.00 97.75 145 PHE A N 1
ATOM 1170 C CA . PHE A 1 145 ? -3.549 9.287 -0.059 1.00 97.75 145 PHE A CA 1
ATOM 1171 C C . PHE A 1 145 ? -2.071 9.476 0.315 1.00 97.75 145 PHE A C 1
ATOM 1173 O O . PHE A 1 145 ? -1.699 9.234 1.458 1.00 97.75 145 PHE A O 1
ATOM 1180 N N . LEU A 1 146 ? -1.227 9.952 -0.608 1.00 97.19 146 LEU A N 1
ATOM 1181 C CA . LEU A 1 146 ? 0.194 10.190 -0.326 1.00 97.19 146 LEU A CA 1
ATOM 1182 C C . LEU A 1 146 ? 0.429 11.337 0.669 1.00 97.19 146 LEU A C 1
ATOM 1184 O O . LEU A 1 146 ? 1.288 11.212 1.539 1.00 97.19 146 LEU A O 1
ATOM 1188 N N . GLN A 1 147 ? -0.346 12.422 0.590 1.00 95.06 147 GLN A N 1
ATOM 1189 C CA . GLN A 1 147 ? -0.295 13.513 1.573 1.00 95.06 147 GLN A CA 1
ATOM 1190 C C . GLN A 1 147 ? -0.607 12.990 2.979 1.00 95.06 147 GLN A C 1
ATOM 1192 O O . GLN A 1 147 ? 0.169 13.190 3.912 1.00 95.06 147 GLN A O 1
ATOM 1197 N N . ASN A 1 148 ? -1.703 12.244 3.114 1.00 96.94 148 ASN A N 1
ATOM 1198 C CA . ASN A 1 148 ? -2.110 11.675 4.392 1.00 96.94 148 ASN A CA 1
ATOM 1199 C C . ASN A 1 148 ? -1.187 10.547 4.861 1.00 96.94 148 ASN A C 1
ATOM 1201 O O . ASN A 1 148 ? -1.060 10.335 6.061 1.00 96.94 148 ASN A O 1
ATOM 1205 N N . PHE A 1 149 ? -0.491 9.860 3.954 1.00 97.56 149 PHE A N 1
ATOM 1206 C CA . PHE A 1 149 ? 0.555 8.911 4.325 1.00 97.56 149 PHE A CA 1
ATOM 1207 C C . PHE A 1 149 ? 1.726 9.628 5.006 1.00 97.56 149 PHE A C 1
ATOM 1209 O O . PHE A 1 149 ? 2.198 9.169 6.044 1.00 97.56 149 PHE A O 1
ATOM 1216 N N . VAL A 1 150 ? 2.172 10.769 4.470 1.00 95.50 150 VAL A N 1
ATOM 1217 C CA . VAL A 1 150 ? 3.237 11.573 5.093 1.00 95.50 150 VAL A CA 1
ATOM 1218 C C . VAL A 1 150 ? 2.814 12.066 6.479 1.00 95.50 150 VAL A C 1
ATOM 1220 O O . VAL A 1 150 ? 3.615 12.004 7.409 1.00 95.50 150 VAL A O 1
ATOM 1223 N N . GLU A 1 151 ? 1.561 12.494 6.645 1.00 94.38 151 GLU A N 1
ATOM 1224 C CA . GLU A 1 151 ? 1.024 12.888 7.955 1.00 94.38 151 GLU A CA 1
ATOM 1225 C C . GLU A 1 151 ? 0.902 11.703 8.922 1.00 94.38 151 GLU A C 1
ATOM 1227 O O . GLU A 1 151 ? 1.334 11.803 10.068 1.00 94.38 151 GLU A O 1
ATOM 1232 N N . LEU A 1 152 ? 0.405 10.553 8.453 1.00 96.94 152 LEU A N 1
ATOM 1233 C CA . LEU A 1 152 ? 0.329 9.313 9.229 1.00 96.94 152 LEU A CA 1
ATOM 1234 C C . LEU A 1 152 ? 1.702 8.906 9.775 1.00 96.94 152 LEU A C 1
ATOM 1236 O O . LEU A 1 152 ? 1.810 8.454 10.912 1.00 96.94 152 LEU A O 1
ATOM 1240 N N . LYS A 1 153 ? 2.765 9.067 8.977 1.00 95.69 153 LYS A N 1
ATOM 1241 C CA . LYS A 1 153 ? 4.133 8.708 9.376 1.00 95.69 153 LYS A CA 1
ATOM 1242 C C . LYS A 1 153 ? 4.695 9.561 10.514 1.00 95.69 153 LYS A C 1
ATOM 1244 O O . LYS A 1 153 ? 5.681 9.128 11.106 1.00 95.69 153 LYS A O 1
ATOM 1249 N N . LYS A 1 154 ? 4.100 10.722 10.800 1.00 94.94 154 LYS A N 1
ATOM 1250 C CA . LYS A 1 154 ? 4.511 11.630 11.882 1.00 94.94 154 LYS A CA 1
ATOM 1251 C C . LYS A 1 154 ? 3.796 11.354 13.206 1.00 94.94 154 LYS A C 1
ATOM 1253 O O . LYS A 1 154 ? 4.214 11.911 14.212 1.00 94.94 154 LYS A O 1
ATOM 1258 N N . LEU A 1 155 ? 2.731 10.548 13.197 1.00 96.56 155 LEU A N 1
ATOM 1259 C CA . LEU A 1 155 ? 1.944 10.266 14.397 1.00 96.56 155 LEU A CA 1
ATOM 1260 C C . LEU A 1 155 ? 2.739 9.423 15.397 1.00 96.56 155 LEU A C 1
ATOM 1262 O O . LEU A 1 155 ? 3.453 8.492 15.003 1.00 96.56 155 LEU A O 1
ATOM 1266 N N . THR A 1 156 ? 2.559 9.725 16.679 1.00 94.00 156 THR A N 1
ATOM 1267 C CA . THR A 1 156 ? 3.174 9.012 17.807 1.00 94.00 156 THR A CA 1
ATOM 1268 C C . THR A 1 156 ? 2.085 8.463 18.733 1.00 94.00 156 THR A C 1
ATOM 1270 O O . THR A 1 156 ? 0.917 8.389 18.358 1.00 94.00 156 THR A O 1
ATOM 1273 N N . THR A 1 157 ? 2.449 8.022 19.938 1.00 88.56 157 THR A N 1
ATOM 1274 C CA . THR A 1 157 ? 1.490 7.642 20.993 1.00 88.56 157 THR A CA 1
ATOM 1275 C C . THR A 1 157 ? 1.056 8.821 21.870 1.00 88.56 157 THR A C 1
ATOM 1277 O O . THR A 1 157 ? 0.383 8.618 22.877 1.00 88.56 157 THR A O 1
ATOM 1280 N N . GLU A 1 158 ? 1.488 10.040 21.552 1.00 87.75 158 GLU A N 1
ATOM 1281 C CA . GLU A 1 158 ? 1.131 11.243 22.302 1.00 87.75 158 GLU A CA 1
ATOM 1282 C C . GLU A 1 158 ? -0.136 11.891 21.736 1.00 87.75 158 GLU A C 1
ATOM 1284 O O . GLU A 1 158 ? -0.467 11.738 20.562 1.00 87.75 158 GLU A O 1
ATOM 1289 N N . ASN A 1 159 ? -0.820 12.691 22.556 1.00 83.12 159 ASN A N 1
ATOM 1290 C CA . ASN A 1 159 ? -2.026 13.420 22.151 1.00 83.12 159 ASN A CA 1
ATOM 1291 C C . ASN A 1 159 ? -3.136 12.479 21.622 1.00 83.12 159 ASN A C 1
ATOM 1293 O O . ASN A 1 159 ? -3.182 11.293 21.940 1.00 83.12 159 ASN A O 1
ATOM 1297 N N . ASP A 1 160 ? -4.049 13.012 20.809 1.00 89.56 160 ASP A N 1
ATOM 1298 C CA . ASP A 1 160 ? -5.127 12.254 20.159 1.00 89.56 160 ASP A CA 1
ATOM 1299 C C . ASP A 1 160 ? -4.659 11.508 18.882 1.00 89.56 160 ASP A C 1
ATOM 1301 O O . ASP A 1 160 ? -5.464 11.203 17.993 1.00 89.56 160 ASP A O 1
ATOM 1305 N N . ASP A 1 161 ? -3.362 11.200 18.755 1.00 95.00 161 ASP A N 1
ATOM 1306 C CA . ASP A 1 161 ? -2.789 10.610 17.538 1.00 95.00 161 ASP A CA 1
ATOM 1307 C C . ASP A 1 161 ? -3.295 9.189 17.262 1.00 95.00 161 ASP A C 1
ATOM 1309 O O . ASP A 1 161 ? -3.466 8.818 16.098 1.00 95.00 161 ASP A O 1
ATOM 1313 N N . GLU A 1 162 ? -3.625 8.401 18.293 1.00 96.12 162 GLU A N 1
ATOM 1314 C CA . GLU A 1 162 ? -4.255 7.088 18.095 1.00 96.12 162 GLU A CA 1
ATOM 1315 C C . GLU A 1 162 ? -5.598 7.214 17.369 1.00 96.12 162 GLU A C 1
ATOM 1317 O O . GLU A 1 162 ? -5.893 6.453 16.441 1.00 96.12 162 GLU A O 1
ATOM 1322 N N . LYS A 1 163 ? -6.402 8.207 17.764 1.00 96.44 163 LYS A N 1
ATOM 1323 C CA . LYS A 1 163 ? -7.700 8.485 17.147 1.00 96.44 163 LYS A CA 1
ATOM 1324 C C . LYS A 1 163 ? -7.512 8.959 15.710 1.00 96.44 163 LYS A C 1
ATOM 1326 O O . LYS A 1 163 ? -8.125 8.395 14.806 1.00 96.44 163 LYS A O 1
ATOM 1331 N N . LYS A 1 164 ? -6.599 9.909 15.484 1.00 97.19 164 LYS A N 1
ATOM 1332 C CA . LYS A 1 164 ? -6.258 10.389 14.137 1.00 97.19 164 LYS A CA 1
ATOM 1333 C C . LYS A 1 164 ? -5.758 9.254 13.236 1.00 97.19 164 LYS A C 1
ATOM 1335 O O . LYS A 1 164 ? -6.138 9.178 12.071 1.00 97.19 164 LYS A O 1
ATOM 1340 N N . CYS A 1 165 ? -4.954 8.335 13.769 1.00 98.19 165 CYS A N 1
ATOM 1341 C CA . CYS A 1 165 ? -4.509 7.139 13.057 1.00 98.19 165 CYS A CA 1
ATOM 1342 C C . CYS A 1 165 ? -5.696 6.252 12.644 1.00 98.19 165 CYS A C 1
ATOM 1344 O O . CYS A 1 165 ? -5.770 5.826 11.490 1.00 98.19 165 CYS A O 1
ATOM 1346 N N . CYS A 1 166 ? -6.652 6.017 13.549 1.00 97.94 166 CYS A N 1
ATOM 1347 C CA . CYS A 1 166 ? -7.867 5.257 13.245 1.00 97.94 166 CYS A CA 1
ATOM 1348 C C . CYS A 1 166 ? -8.714 5.927 12.153 1.00 97.94 166 CYS A C 1
ATOM 1350 O O . CYS A 1 166 ? -9.164 5.242 11.234 1.00 97.94 166 CYS A O 1
ATOM 1352 N N . ASP A 1 167 ? -8.885 7.249 12.214 1.00 97.81 167 ASP A N 1
ATOM 1353 C CA . ASP A 1 167 ? -9.625 8.011 11.201 1.00 97.81 167 ASP A CA 1
ATOM 1354 C C . ASP A 1 167 ? -8.961 7.874 9.820 1.00 97.81 167 ASP A C 1
ATOM 1356 O O . ASP A 1 167 ? -9.623 7.534 8.836 1.00 97.81 167 ASP A O 1
ATOM 1360 N N . LEU A 1 168 ? -7.630 7.999 9.759 1.00 97.94 168 LEU A N 1
ATOM 1361 C CA . LEU A 1 168 ? -6.860 7.813 8.528 1.00 97.94 168 LEU A CA 1
ATOM 1362 C C . LEU A 1 168 ? -6.943 6.376 7.982 1.00 97.94 168 LEU A C 1
ATOM 1364 O O . LEU A 1 168 ? -6.995 6.185 6.764 1.00 97.94 168 LEU A O 1
ATOM 1368 N N . ILE A 1 169 ? -6.971 5.357 8.850 1.00 98.31 169 ILE A N 1
ATOM 1369 C CA . ILE A 1 169 ? -7.185 3.958 8.443 1.00 98.31 169 ILE A CA 1
ATOM 1370 C C . ILE A 1 169 ? -8.551 3.800 7.771 1.00 98.31 169 ILE A C 1
ATOM 1372 O O . ILE A 1 169 ? -8.627 3.197 6.697 1.00 98.31 169 ILE A O 1
ATOM 1376 N N . HIS A 1 170 ? -9.615 4.335 8.375 1.00 97.44 170 HIS A N 1
ATOM 1377 C CA . HIS A 1 170 ? -10.971 4.205 7.842 1.00 97.44 170 HIS A CA 1
ATOM 1378 C C . HIS A 1 170 ? -11.164 4.990 6.536 1.00 97.44 170 HIS A C 1
ATOM 1380 O O . HIS A 1 170 ? -11.796 4.477 5.614 1.00 97.44 170 HIS A O 1
ATOM 1386 N N . GLU A 1 171 ? -10.604 6.199 6.436 1.00 96.75 171 GLU A N 1
ATOM 1387 C CA . GLU A 1 171 ? -10.794 7.083 5.280 1.00 96.75 171 GLU A CA 1
ATOM 1388 C C . GLU A 1 171 ? -9.948 6.663 4.067 1.00 96.75 171 GLU A C 1
ATOM 1390 O O . GLU A 1 171 ? -10.450 6.588 2.944 1.00 96.75 171 GLU A O 1
ATOM 1395 N N . TYR A 1 172 ? -8.667 6.346 4.282 1.00 96.69 172 TYR A N 1
ATOM 1396 C CA . TYR A 1 172 ? -7.712 6.099 3.192 1.00 96.69 172 TYR A CA 1
ATOM 1397 C C . TYR A 1 172 ? -7.373 4.620 2.993 1.00 96.69 172 TYR A C 1
ATOM 1399 O O . TYR A 1 172 ? -6.689 4.266 2.028 1.00 96.69 172 TYR A O 1
ATOM 1407 N N . GLY A 1 173 ? -7.844 3.734 3.876 1.00 96.56 173 GLY A N 1
ATOM 1408 C CA . GLY A 1 173 ? -7.557 2.303 3.800 1.00 96.56 173 GLY A CA 1
ATOM 1409 C C . GLY A 1 173 ? -6.095 1.974 4.103 1.00 96.56 173 GLY A C 1
ATOM 1410 O O . GLY A 1 173 ? -5.536 1.036 3.522 1.00 96.56 173 GLY A O 1
ATOM 1411 N N . PHE A 1 174 ? -5.439 2.751 4.975 1.00 98.06 174 PHE A N 1
ATOM 1412 C CA . PHE A 1 174 ? -4.075 2.440 5.388 1.00 98.06 174 PHE A CA 1
ATOM 1413 C C . PHE A 1 174 ? -4.017 1.086 6.100 1.00 98.06 174 PHE A C 1
ATOM 1415 O O . PHE A 1 174 ? -4.820 0.760 6.967 1.00 98.06 174 PHE A O 1
ATOM 1422 N N . VAL A 1 175 ? -3.030 0.285 5.713 1.00 97.62 175 VAL A N 1
ATOM 1423 C CA . VAL A 1 175 ? -2.768 -1.035 6.279 1.00 97.62 175 VAL A CA 1
ATOM 1424 C C . VAL A 1 175 ? -1.623 -0.992 7.287 1.00 97.62 175 VAL A C 1
ATOM 1426 O O . VAL A 1 175 ? -0.877 -0.016 7.358 1.00 97.62 175 VAL A O 1
ATOM 1429 N N . ARG A 1 176 ? -1.429 -2.105 8.002 1.00 97.38 176 ARG A N 1
ATOM 1430 C CA . ARG A 1 176 ? -0.372 -2.309 9.004 1.00 97.38 176 ARG A CA 1
ATOM 1431 C C . ARG A 1 176 ? 1.007 -1.806 8.565 1.00 97.38 176 ARG A C 1
ATOM 1433 O O . ARG A 1 176 ? 1.715 -1.234 9.379 1.00 97.38 176 ARG A O 1
ATOM 1440 N N . GLU A 1 177 ? 1.411 -2.039 7.314 1.00 96.62 177 GLU A N 1
ATOM 1441 C CA . GLU A 1 177 ? 2.727 -1.616 6.810 1.00 96.62 177 GLU A CA 1
ATOM 1442 C C . GLU A 1 177 ? 2.938 -0.090 6.802 1.00 96.62 177 GLU A C 1
ATOM 1444 O O . GLU A 1 177 ? 4.084 0.352 6.805 1.00 96.62 177 GLU A O 1
ATOM 1449 N N . HIS A 1 178 ? 1.867 0.709 6.801 1.00 97.75 178 HIS A N 1
ATOM 1450 C CA . HIS A 1 178 ? 1.959 2.171 6.855 1.00 97.75 178 HIS A CA 1
ATOM 1451 C C . HIS A 1 178 ? 2.033 2.716 8.283 1.00 97.75 178 HIS A C 1
ATOM 1453 O O . HIS A 1 178 ? 2.580 3.800 8.491 1.00 97.75 178 HIS A O 1
ATOM 1459 N N . ILE A 1 179 ? 1.485 1.980 9.252 1.00 97.81 179 ILE A N 1
ATOM 1460 C CA . ILE A 1 179 ? 1.310 2.459 10.623 1.00 97.81 179 ILE A CA 1
ATOM 1461 C C . ILE A 1 179 ? 2.680 2.623 11.305 1.00 97.81 179 ILE A C 1
ATOM 1463 O O . ILE A 1 179 ? 3.515 1.713 11.215 1.00 97.81 179 ILE A O 1
ATOM 1467 N N . PRO A 1 180 ? 2.946 3.760 11.979 1.00 97.06 180 PRO A N 1
ATOM 1468 C CA . PRO A 1 180 ? 4.120 3.925 12.833 1.00 97.06 180 PRO A CA 1
ATOM 1469 C C . PRO A 1 180 ? 4.263 2.781 13.842 1.00 97.06 180 PRO A C 1
ATOM 1471 O O . PRO A 1 180 ? 3.281 2.304 14.406 1.00 97.06 180 PRO A O 1
ATOM 1474 N N . SER A 1 181 ? 5.494 2.325 14.079 1.00 95.38 181 SER A N 1
ATOM 1475 C CA . SER A 1 181 ? 5.751 1.142 14.911 1.00 95.38 181 SER A CA 1
ATOM 1476 C C . SER A 1 181 ? 5.273 1.295 16.353 1.00 95.38 181 SER A C 1
ATOM 1478 O O . SER A 1 181 ? 4.847 0.313 16.951 1.00 95.38 181 SER A O 1
ATOM 1480 N N . GLU A 1 182 ? 5.315 2.510 16.894 1.00 93.88 182 GLU A N 1
ATOM 1481 C CA . GLU A 1 182 ? 4.865 2.826 18.254 1.00 93.88 182 GLU A CA 1
ATOM 1482 C C . GLU A 1 182 ? 3.356 2.580 18.409 1.00 93.88 182 GLU A C 1
ATOM 1484 O O . GLU A 1 182 ? 2.914 1.921 19.350 1.00 93.88 182 GLU A O 1
ATOM 1489 N N . LEU A 1 183 ? 2.578 2.974 17.397 1.00 97.00 183 LEU A N 1
ATOM 1490 C CA . LEU A 1 183 ? 1.128 2.781 17.331 1.00 97.00 183 LEU A CA 1
ATOM 1491 C C . LEU A 1 183 ? 0.712 1.320 17.091 1.00 97.00 183 LEU A C 1
ATOM 1493 O O . LEU A 1 183 ? -0.443 0.961 17.318 1.00 97.00 183 LEU A O 1
ATOM 1497 N N . LEU A 1 184 ? 1.638 0.433 16.700 1.00 96.56 184 LEU A N 1
ATOM 1498 C CA . LEU A 1 184 ? 1.359 -1.004 16.557 1.00 96.56 184 LEU A CA 1
ATOM 1499 C C . LEU A 1 184 ? 1.218 -1.739 17.902 1.00 96.56 184 LEU A C 1
ATOM 1501 O O . LEU A 1 184 ? 0.993 -2.955 17.904 1.00 96.56 184 LEU A O 1
ATOM 1505 N N . ASN A 1 185 ? 1.319 -1.040 19.033 1.00 94.69 185 ASN A N 1
ATOM 1506 C CA . ASN A 1 185 ? 0.958 -1.565 20.350 1.00 94.69 185 ASN A CA 1
ATOM 1507 C C . ASN A 1 185 ? -0.425 -1.103 20.838 1.00 94.69 185 ASN A C 1
ATOM 1509 O O . ASN A 1 185 ? -0.894 -1.621 21.846 1.00 94.69 185 ASN A O 1
ATOM 1513 N N . SER A 1 186 ? -1.109 -0.212 20.112 1.00 96.31 186 SER A N 1
ATOM 1514 C CA . SER A 1 186 ? -2.458 0.235 20.476 1.00 96.31 186 SER A CA 1
ATOM 1515 C C . SER A 1 186 ? -3.520 -0.773 20.041 1.00 96.31 186 SER A C 1
ATOM 1517 O O . SER A 1 186 ? -3.685 -1.068 18.852 1.00 96.31 186 SER A O 1
ATOM 1519 N N . ALA A 1 187 ? -4.297 -1.277 21.002 1.00 95.50 187 ALA A N 1
ATOM 1520 C CA . ALA A 1 187 ? -5.431 -2.150 20.713 1.00 95.50 187 ALA A CA 1
ATOM 1521 C C . ALA A 1 187 ? -6.493 -1.446 19.850 1.00 95.50 187 ALA A C 1
ATOM 1523 O O . ALA A 1 187 ? -7.103 -2.083 18.992 1.00 95.50 187 ALA A O 1
ATOM 1524 N N . VAL A 1 188 ? -6.691 -0.135 20.027 1.00 95.81 188 VAL A N 1
ATOM 1525 C CA . VAL A 1 188 ? -7.675 0.653 19.266 1.00 95.81 188 VAL A CA 1
ATOM 1526 C C . VAL A 1 188 ? -7.271 0.744 17.791 1.00 95.81 188 VAL A C 1
ATOM 1528 O O . VAL A 1 188 ? -8.092 0.471 16.913 1.00 95.81 188 VAL A O 1
ATOM 1531 N N . VAL A 1 189 ? -5.989 0.996 17.512 1.00 97.88 189 VAL A N 1
ATOM 1532 C CA . VAL A 1 189 ? -5.454 1.014 16.139 1.00 97.88 189 VAL A CA 1
ATOM 1533 C C . VAL A 1 189 ? -5.601 -0.356 15.466 1.00 97.88 189 VAL A C 1
ATOM 1535 O O . VAL A 1 189 ? -6.019 -0.447 14.310 1.00 97.88 189 VAL A O 1
ATOM 1538 N N . TRP A 1 190 ? -5.326 -1.450 16.183 1.00 98.00 190 TRP A N 1
ATOM 1539 C CA . TRP A 1 190 ? -5.518 -2.801 15.643 1.00 98.00 190 TRP A CA 1
ATOM 1540 C C . TRP A 1 190 ? -6.986 -3.151 15.384 1.00 98.00 190 TRP A C 1
ATOM 1542 O O . TRP A 1 190 ? -7.276 -3.813 14.383 1.00 98.00 190 TRP A O 1
ATOM 1552 N N . LYS A 1 191 ? -7.913 -2.675 16.225 1.00 97.19 191 LYS A N 1
ATOM 1553 C CA . LYS A 1 191 ? -9.362 -2.801 15.994 1.00 97.19 191 LYS A CA 1
ATOM 1554 C C . LYS A 1 191 ? -9.787 -2.082 14.704 1.00 97.19 191 LYS A C 1
ATOM 1556 O O . LYS A 1 191 ? -10.562 -2.651 13.936 1.00 97.19 191 LYS A O 1
ATOM 1561 N N . ALA A 1 192 ? -9.239 -0.895 14.420 1.00 97.81 192 ALA A N 1
ATOM 1562 C CA . ALA A 1 192 ? -9.475 -0.181 13.158 1.00 97.81 192 ALA A CA 1
ATOM 1563 C C . ALA A 1 192 ? -8.903 -0.945 11.946 1.00 97.81 192 ALA A C 1
ATOM 1565 O O . ALA A 1 192 ? -9.607 -1.179 10.962 1.00 97.81 192 ALA A O 1
ATOM 1566 N N . LEU A 1 193 ? -7.655 -1.425 12.039 1.00 98.06 193 LEU A N 1
ATOM 1567 C CA . LEU A 1 193 ? -7.019 -2.219 10.978 1.00 98.06 193 LEU A CA 1
ATOM 1568 C C . LEU A 1 193 ? -7.804 -3.496 10.640 1.00 98.06 193 LEU A C 1
ATOM 1570 O O . LEU A 1 193 ? -7.867 -3.889 9.473 1.00 98.06 193 LEU A O 1
ATOM 1574 N N . LEU A 1 194 ? -8.374 -4.162 11.650 1.00 96.69 194 LEU A N 1
ATOM 1575 C CA . LEU A 1 194 ? -9.032 -5.461 11.510 1.00 96.69 194 LEU A CA 1
ATOM 1576 C C . LEU A 1 194 ? -10.230 -5.433 10.546 1.00 96.69 194 LEU A C 1
ATOM 1578 O O . LEU A 1 194 ? -10.438 -6.401 9.809 1.00 96.69 194 LEU A O 1
ATOM 1582 N N . GLN A 1 195 ? -10.980 -4.327 10.502 1.00 93.19 195 GLN A N 1
ATOM 1583 C CA . GLN A 1 195 ? -12.212 -4.208 9.709 1.00 93.19 195 GLN A CA 1
ATOM 1584 C C . GLN A 1 195 ? -11.984 -4.582 8.233 1.00 93.19 195 GLN A C 1
ATOM 1586 O O . GLN A 1 195 ? -12.640 -5.477 7.684 1.00 93.19 195 GLN A O 1
ATOM 1591 N N . ASN A 1 196 ? -10.958 -3.979 7.628 1.00 91.94 196 ASN A N 1
ATOM 1592 C CA . ASN A 1 196 ? -10.617 -4.140 6.213 1.00 91.94 196 ASN A CA 1
ATOM 1593 C C . ASN A 1 196 ? -9.350 -4.982 5.986 1.00 91.94 196 ASN A C 1
ATOM 1595 O O . ASN A 1 196 ? -8.795 -4.993 4.885 1.00 91.94 196 ASN A O 1
ATOM 1599 N N . MET A 1 197 ? -8.881 -5.709 7.007 1.00 95.19 197 MET A N 1
ATOM 1600 C CA . MET A 1 197 ? -7.639 -6.474 6.914 1.00 95.19 197 MET A CA 1
ATOM 1601 C C . MET A 1 197 ? -7.742 -7.592 5.857 1.00 95.19 197 MET A C 1
ATOM 1603 O O . MET A 1 197 ? -8.661 -8.418 5.925 1.00 95.19 197 MET A O 1
ATOM 1607 N N . PRO A 1 198 ? -6.797 -7.669 4.895 1.00 93.56 198 PRO A N 1
ATOM 1608 C CA . PRO A 1 198 ? -6.737 -8.771 3.938 1.00 93.56 198 PRO A CA 1
ATOM 1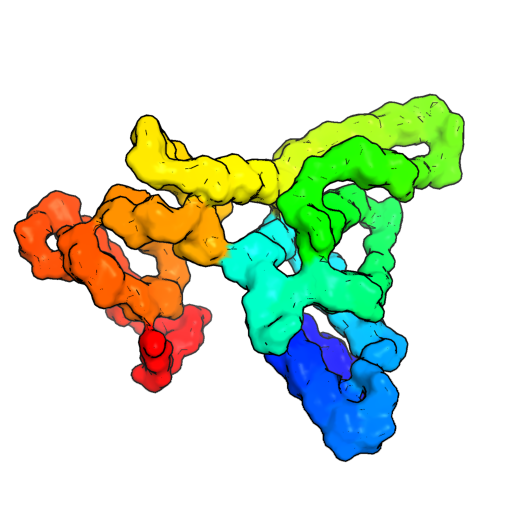609 C C . PRO A 1 198 ? -6.484 -10.115 4.629 1.00 93.56 198 PRO A C 1
ATOM 1611 O O . PRO A 1 198 ? -5.705 -10.180 5.577 1.00 93.56 198 PRO A O 1
ATOM 1614 N N . MET A 1 199 ? -7.052 -11.200 4.096 1.00 94.69 199 MET A N 1
ATOM 1615 C CA . MET A 1 199 ? -7.012 -12.536 4.713 1.00 94.69 199 MET A CA 1
ATOM 1616 C C . MET A 1 199 ? -5.600 -13.011 5.097 1.00 94.69 199 MET A C 1
ATOM 1618 O O . MET A 1 199 ? -5.375 -13.440 6.223 1.00 94.69 199 MET A O 1
ATOM 1622 N N . THR A 1 200 ? -4.618 -12.884 4.198 1.00 93.31 200 THR A N 1
ATOM 1623 C CA . THR A 1 200 ? -3.224 -13.269 4.488 1.00 93.31 200 THR A CA 1
ATOM 1624 C C . THR A 1 200 ? -2.625 -12.444 5.629 1.00 93.31 200 THR A C 1
ATOM 1626 O O . THR A 1 200 ? -1.875 -12.967 6.446 1.00 93.31 200 THR A O 1
ATOM 1629 N N . ALA A 1 201 ? -2.955 -11.150 5.703 1.00 94.19 201 ALA A N 1
ATOM 1630 C CA . ALA A 1 201 ? -2.488 -10.288 6.781 1.00 94.19 201 ALA A CA 1
ATOM 1631 C C . ALA A 1 201 ? -3.188 -10.618 8.106 1.00 94.19 201 ALA A C 1
ATOM 1633 O O . ALA A 1 201 ? -2.524 -10.607 9.138 1.00 94.19 201 ALA A O 1
ATOM 1634 N N . LEU A 1 202 ? -4.482 -10.948 8.071 1.00 95.75 202 LEU A N 1
ATOM 1635 C CA . LEU A 1 202 ? -5.245 -11.372 9.244 1.00 95.75 202 LEU A CA 1
ATOM 1636 C C . LEU A 1 202 ? -4.622 -12.613 9.884 1.00 95.75 202 LEU A C 1
ATOM 1638 O O . LEU A 1 202 ? -4.234 -12.554 11.047 1.00 95.75 202 LEU A O 1
ATOM 1642 N N . ILE A 1 203 ? -4.451 -13.686 9.104 1.00 94.19 203 ILE A N 1
ATOM 1643 C CA . ILE A 1 203 ? -3.899 -14.965 9.581 1.00 94.19 203 ILE A CA 1
ATOM 1644 C C . ILE A 1 203 ? -2.522 -14.754 10.228 1.00 94.19 203 ILE A C 1
ATOM 1646 O O . ILE A 1 203 ? -2.305 -15.162 11.368 1.00 94.19 203 ILE A O 1
ATOM 1650 N N . ARG A 1 204 ? -1.636 -14.001 9.561 1.00 93.75 204 ARG A N 1
ATOM 1651 C CA . ARG A 1 204 ? -0.276 -13.721 10.050 1.00 93.75 204 ARG A CA 1
ATOM 1652 C C . ARG A 1 204 ? -0.229 -12.920 11.356 1.00 93.75 204 ARG A C 1
ATOM 1654 O O . ARG A 1 204 ? 0.779 -12.937 12.054 1.00 93.75 204 ARG A O 1
ATOM 1661 N N . ASN A 1 205 ? -1.284 -12.171 11.682 1.00 95.81 205 ASN A N 1
ATOM 1662 C CA . ASN A 1 205 ? -1.309 -11.290 12.853 1.00 95.81 205 ASN A CA 1
ATOM 1663 C C . ASN A 1 205 ? -2.268 -11.757 13.961 1.00 95.81 205 ASN A C 1
ATOM 1665 O O . ASN A 1 205 ? -2.452 -11.017 14.927 1.00 95.81 205 ASN A O 1
ATOM 1669 N N . LEU A 1 206 ? -2.822 -12.975 13.892 1.00 95.50 206 LEU A N 1
ATOM 1670 C CA . LEU A 1 206 ? -3.699 -13.514 14.946 1.00 95.50 206 LEU A CA 1
ATOM 1671 C C . LEU A 1 206 ? -3.026 -13.509 16.326 1.00 95.50 206 LEU A C 1
ATOM 1673 O O . LEU A 1 206 ? -3.628 -13.076 17.305 1.00 95.50 206 LEU A O 1
ATOM 1677 N N . SER A 1 207 ? -1.748 -13.894 16.396 1.00 94.88 207 SER A N 1
ATOM 1678 C CA . SER A 1 207 ? -0.979 -13.851 17.649 1.00 94.88 207 SER A CA 1
ATOM 1679 C C . SER A 1 207 ? -0.890 -12.430 18.223 1.00 94.88 207 SER A C 1
ATOM 1681 O O . SER A 1 207 ? -1.125 -12.218 19.412 1.00 94.88 207 SER A O 1
ATOM 1683 N N . LYS A 1 208 ? -0.658 -11.419 17.371 1.00 96.25 208 LYS A N 1
ATOM 1684 C CA . LYS A 1 208 ? -0.616 -10.016 17.809 1.00 96.25 208 LYS A CA 1
ATOM 1685 C C . LYS A 1 208 ? -1.986 -9.534 18.296 1.00 96.25 208 LYS A C 1
ATOM 1687 O O . LYS A 1 208 ? -2.043 -8.895 19.342 1.00 96.25 208 LYS A O 1
ATOM 1692 N N . LEU A 1 209 ? -3.072 -9.878 17.597 1.00 96.69 209 LEU A N 1
ATOM 1693 C CA . LEU A 1 209 ? -4.441 -9.562 18.029 1.00 96.69 209 LEU A CA 1
ATOM 1694 C C . LEU A 1 209 ? -4.770 -10.187 19.395 1.00 96.69 209 LEU A C 1
ATOM 1696 O O . LEU A 1 209 ? -5.360 -9.520 20.243 1.00 96.69 209 LEU A O 1
ATOM 1700 N N . SER A 1 210 ? -4.347 -11.433 19.632 1.00 95.75 210 SER A N 1
ATOM 1701 C CA . SER A 1 210 ? -4.518 -12.104 20.926 1.00 95.75 210 SER A CA 1
ATOM 1702 C C . SER A 1 210 ? -3.691 -11.439 22.027 1.00 95.75 210 SER A C 1
ATOM 1704 O O . SER A 1 210 ? -4.217 -11.205 23.106 1.00 95.75 210 SER A O 1
ATOM 1706 N N . SER A 1 211 ? -2.432 -11.070 21.755 1.00 95.81 211 SER A N 1
ATOM 1707 C CA . SER A 1 211 ? -1.567 -10.390 22.738 1.00 95.81 211 SER A CA 1
ATOM 1708 C C . SER A 1 211 ? -2.069 -9.003 23.158 1.00 95.81 211 SER A C 1
ATOM 1710 O O . SER A 1 211 ? -1.626 -8.471 24.167 1.00 95.81 211 SER A O 1
ATOM 1712 N N . LEU A 1 212 ? -2.966 -8.407 22.366 1.00 95.69 212 LEU A N 1
ATOM 1713 C CA . LEU A 1 212 ? -3.624 -7.132 22.652 1.00 95.69 212 LEU A CA 1
ATOM 1714 C C . LEU A 1 212 ? -5.033 -7.313 23.237 1.00 95.69 212 LEU A C 1
ATOM 1716 O O . LEU A 1 212 ? -5.791 -6.347 23.280 1.00 95.69 212 LEU A O 1
ATOM 1720 N N . HIS A 1 213 ? -5.399 -8.535 23.638 1.00 95.62 213 HIS A N 1
ATOM 1721 C CA . HIS A 1 213 ? -6.701 -8.872 24.225 1.00 95.62 213 HIS A CA 1
ATOM 1722 C C . HIS A 1 213 ? -7.908 -8.541 23.319 1.00 95.62 213 HIS A C 1
ATOM 1724 O O . HIS A 1 213 ? -9.023 -8.304 23.781 1.00 95.62 213 HIS A O 1
ATOM 1730 N N . ILE A 1 214 ? -7.701 -8.512 21.993 1.00 96.50 214 ILE A N 1
ATOM 1731 C CA . ILE A 1 214 ? -8.764 -8.202 21.016 1.00 96.50 214 ILE A CA 1
ATOM 1732 C C . ILE A 1 214 ? -9.576 -9.454 20.670 1.00 96.50 214 ILE A C 1
ATOM 1734 O O . ILE A 1 214 ? -10.755 -9.346 20.354 1.00 96.50 214 ILE A O 1
ATOM 1738 N N . ILE A 1 215 ? -8.948 -10.634 20.676 1.00 95.50 215 ILE A N 1
ATOM 1739 C CA . ILE A 1 215 ? -9.582 -11.887 20.227 1.00 95.50 215 ILE A CA 1
ATOM 1740 C C . ILE A 1 215 ? -9.380 -13.069 21.182 1.00 95.50 215 ILE A C 1
ATOM 1742 O O . ILE A 1 215 ? -9.576 -14.213 20.787 1.00 95.50 215 ILE A O 1
ATOM 1746 N N . ASP A 1 216 ? -8.947 -12.819 22.415 1.00 88.75 216 ASP A N 1
ATOM 1747 C CA . ASP A 1 216 ? -8.641 -13.876 23.388 1.00 88.75 216 ASP A CA 1
ATOM 1748 C C . ASP A 1 216 ? -9.845 -14.282 24.261 1.00 88.75 216 ASP A C 1
ATOM 1750 O O . ASP A 1 216 ? -9.722 -15.170 25.100 1.00 88.75 216 ASP A O 1
ATOM 1754 N N . GLY A 1 217 ? -11.008 -13.649 24.063 1.00 84.56 217 GLY A N 1
ATOM 1755 C CA . GLY A 1 217 ? -12.237 -13.928 24.812 1.00 84.56 217 GLY A CA 1
ATOM 1756 C C . GLY A 1 217 ? -12.239 -13.397 26.249 1.00 84.56 217 GLY A C 1
ATOM 1757 O O . GLY A 1 217 ? -13.147 -13.727 27.005 1.00 84.56 217 GLY A O 1
ATOM 1758 N N . SER A 1 218 ? -11.243 -12.591 26.633 1.00 85.50 218 SER A N 1
ATOM 1759 C CA . SER A 1 218 ? -11.151 -12.017 27.983 1.00 85.50 218 SER A CA 1
ATOM 1760 C C . SER A 1 218 ? -12.107 -10.839 28.213 1.00 85.50 218 SER A C 1
ATOM 1762 O O . SER A 1 218 ? -12.496 -10.576 29.350 1.00 85.50 218 SER A O 1
ATOM 1764 N N . ASP A 1 219 ? -12.502 -10.152 27.139 1.00 90.00 219 ASP A N 1
ATOM 1765 C CA . ASP A 1 219 ? -13.314 -8.936 27.156 1.00 90.00 219 ASP A CA 1
ATOM 1766 C C . ASP A 1 219 ? -14.547 -9.086 26.248 1.00 90.00 219 ASP A C 1
ATOM 1768 O O . ASP A 1 219 ? -14.433 -9.216 25.024 1.00 90.00 219 ASP A O 1
ATOM 1772 N N . ASN A 1 220 ? -15.739 -9.034 26.851 1.00 89.81 220 ASN A N 1
ATOM 1773 C CA . ASN A 1 220 ? -17.018 -9.179 26.150 1.00 89.81 220 ASN A CA 1
ATOM 1774 C C . ASN A 1 220 ? -17.264 -8.063 25.121 1.00 89.81 220 ASN A C 1
ATOM 1776 O O . ASN A 1 220 ? -17.906 -8.314 24.097 1.00 89.81 220 ASN A O 1
ATOM 1780 N N . ASP A 1 221 ? -16.712 -6.860 25.322 1.00 92.44 221 ASP A N 1
ATOM 1781 C CA . ASP A 1 221 ? -16.852 -5.753 24.364 1.00 92.44 221 ASP A CA 1
ATOM 1782 C C . ASP A 1 221 ? -16.134 -6.050 23.034 1.00 92.44 221 ASP A C 1
ATOM 1784 O O . ASP A 1 221 ? -16.420 -5.437 21.991 1.00 92.44 221 ASP A O 1
ATOM 1788 N N . ASN A 1 222 ? -15.226 -7.032 23.046 1.00 95.06 222 ASN A N 1
ATOM 1789 C CA . ASN A 1 222 ? -14.474 -7.469 21.880 1.00 95.06 222 ASN A CA 1
ATOM 1790 C C . ASN A 1 222 ? -15.106 -8.651 21.131 1.00 95.06 222 ASN A C 1
ATOM 1792 O O . ASN A 1 222 ? -14.592 -9.024 20.073 1.00 95.06 222 ASN A O 1
ATOM 1796 N N . GLN A 1 223 ? -16.255 -9.175 21.581 1.00 95.00 223 GLN A N 1
ATOM 1797 C CA . GLN A 1 223 ? -16.927 -10.312 20.935 1.00 95.00 223 GLN A CA 1
ATOM 1798 C C . GLN A 1 223 ? -17.174 -10.073 19.437 1.00 95.00 223 GLN A C 1
ATOM 1800 O O . GLN A 1 223 ? -16.887 -10.931 18.607 1.00 95.00 223 GLN A O 1
ATOM 1805 N N . LYS A 1 224 ? -17.574 -8.852 19.057 1.00 95.44 224 LYS A N 1
ATOM 1806 C CA . LYS A 1 224 ? -17.762 -8.469 17.646 1.00 95.44 224 LYS A CA 1
ATOM 1807 C C . LYS A 1 224 ? -16.506 -8.644 16.779 1.00 95.44 224 LYS A C 1
ATOM 1809 O O . LYS A 1 224 ? -16.620 -8.902 15.584 1.00 95.44 224 LYS A O 1
ATOM 1814 N N . TYR A 1 225 ? -15.308 -8.485 17.349 1.00 96.56 225 TYR A N 1
ATOM 1815 C CA . TYR A 1 225 ? -14.047 -8.675 16.627 1.00 96.56 225 TYR A CA 1
ATOM 1816 C C . TYR A 1 225 ? -13.691 -10.155 16.509 1.00 96.56 225 TYR A C 1
ATOM 1818 O O . TYR A 1 225 ? -13.213 -10.570 15.454 1.00 96.56 225 TYR A O 1
ATOM 1826 N N . VAL A 1 226 ? -13.970 -10.948 17.548 1.00 96.00 226 VAL A N 1
ATOM 1827 C CA . VAL A 1 226 ? -13.862 -12.414 17.505 1.00 96.00 226 VAL A CA 1
ATOM 1828 C C . VAL A 1 226 ? -14.763 -12.969 16.400 1.00 96.00 226 VAL A C 1
ATOM 1830 O O . VAL A 1 226 ? -14.280 -13.677 15.515 1.00 96.00 226 VAL A O 1
ATOM 1833 N N . ASP A 1 227 ? -16.032 -12.563 16.372 1.00 95.19 227 ASP A N 1
ATOM 1834 C CA . ASP A 1 227 ? -17.006 -12.994 15.363 1.00 95.19 227 ASP A CA 1
ATOM 1835 C C . ASP A 1 227 ? -16.588 -12.566 13.946 1.00 95.19 227 ASP A C 1
ATOM 1837 O O . ASP A 1 227 ? -16.696 -13.332 12.981 1.00 95.19 227 ASP A O 1
ATOM 1841 N N . LEU A 1 228 ? -16.042 -11.352 13.804 1.00 95.81 228 LEU A N 1
ATOM 1842 C CA . LEU A 1 228 ? -15.491 -10.866 12.538 1.00 95.81 228 LEU A CA 1
ATOM 1843 C C . LEU A 1 228 ? -14.303 -11.716 12.062 1.00 95.81 228 LEU A C 1
ATOM 1845 O O . LEU A 1 228 ? -14.186 -12.005 10.870 1.00 95.81 228 LEU A O 1
ATOM 1849 N N . VAL A 1 229 ? -13.412 -12.121 12.968 1.00 96.25 229 VAL A N 1
ATOM 1850 C CA . VAL A 1 229 ? -12.279 -12.991 12.622 1.00 96.25 229 VAL A CA 1
ATOM 1851 C C . VAL A 1 229 ? -12.784 -14.368 12.209 1.00 96.25 229 VAL A C 1
ATOM 1853 O O . VAL A 1 229 ? -12.405 -14.835 11.134 1.00 96.25 229 VAL A O 1
ATOM 1856 N N . ILE A 1 230 ? -13.669 -14.980 13.004 1.00 95.56 230 ILE A N 1
ATOM 1857 C CA . ILE A 1 230 ? -14.247 -16.303 12.727 1.00 95.56 230 ILE A CA 1
ATOM 1858 C C . ILE A 1 230 ? -14.953 -16.303 11.371 1.00 95.56 230 ILE A C 1
ATOM 1860 O O . ILE A 1 230 ? -14.663 -17.158 10.534 1.00 95.56 230 ILE A O 1
ATOM 1864 N N . SER A 1 231 ? -15.823 -15.325 11.111 1.00 95.81 231 SER A N 1
ATOM 1865 C CA . SER A 1 231 ? -16.551 -15.231 9.837 1.00 95.81 231 SER A CA 1
ATOM 1866 C C . SER A 1 231 ? -15.621 -15.088 8.629 1.00 95.81 231 SER A C 1
ATOM 1868 O O . SER A 1 231 ? -15.881 -15.688 7.590 1.00 95.81 231 SER A O 1
ATOM 1870 N N . LYS A 1 232 ? -14.498 -14.366 8.756 1.00 94.31 232 LYS A N 1
ATOM 1871 C CA . LYS A 1 232 ? -13.491 -14.278 7.687 1.00 94.31 232 LYS A CA 1
ATOM 1872 C C . LYS A 1 232 ? -12.769 -15.613 7.485 1.00 94.31 232 LYS A C 1
ATOM 1874 O O . LYS A 1 232 ? -12.715 -16.101 6.359 1.00 94.31 232 LYS A O 1
ATOM 1879 N N . ILE A 1 233 ? -12.206 -16.206 8.540 1.00 93.06 233 ILE A N 1
ATOM 1880 C CA . ILE A 1 233 ? -11.339 -17.393 8.405 1.00 93.06 233 ILE A CA 1
ATOM 1881 C C . ILE A 1 233 ? -12.109 -18.691 8.133 1.00 93.06 233 ILE A C 1
ATOM 1883 O O . ILE A 1 233 ? -11.490 -19.678 7.750 1.00 93.06 233 ILE A O 1
ATOM 1887 N N . THR A 1 234 ? -13.429 -18.703 8.321 1.00 94.69 234 THR A N 1
ATOM 1888 C CA . THR A 1 234 ? -14.287 -19.861 8.012 1.00 94.69 234 THR A CA 1
ATOM 1889 C C . THR A 1 234 ? -15.009 -19.743 6.664 1.00 94.69 234 THR A C 1
ATOM 1891 O O . THR A 1 234 ? -15.561 -20.733 6.188 1.00 94.69 234 THR A O 1
ATOM 1894 N N . ASP A 1 235 ? -14.961 -18.583 5.994 1.00 95.69 235 ASP A N 1
ATOM 1895 C CA . ASP A 1 235 ? -15.503 -18.411 4.639 1.00 95.69 235 ASP A CA 1
ATOM 1896 C C . ASP A 1 235 ? -14.574 -19.060 3.594 1.00 95.69 235 ASP A C 1
ATOM 1898 O O . ASP A 1 235 ? -13.594 -18.473 3.121 1.00 95.69 235 ASP A O 1
ATOM 1902 N N . GLU A 1 236 ? -14.917 -20.285 3.188 1.00 94.81 236 GLU A N 1
ATOM 1903 C CA . GLU A 1 236 ? -14.180 -21.064 2.187 1.00 94.81 236 GLU A CA 1
ATOM 1904 C C . GLU A 1 236 ? -14.022 -20.320 0.848 1.00 94.81 236 GLU A C 1
ATOM 1906 O O . GLU A 1 236 ? -12.961 -20.369 0.209 1.00 94.81 236 GLU A O 1
ATOM 1911 N N . ALA A 1 237 ? -15.054 -19.592 0.412 1.00 94.94 237 ALA A N 1
ATOM 1912 C CA . ALA A 1 237 ? -15.010 -18.850 -0.839 1.00 94.94 237 ALA A CA 1
ATOM 1913 C C . ALA A 1 237 ? -14.055 -17.650 -0.731 1.00 94.94 237 ALA A C 1
ATOM 1915 O O . ALA A 1 237 ? -13.291 -17.384 -1.667 1.00 94.94 237 ALA A O 1
ATOM 1916 N N . ALA A 1 238 ? -14.045 -16.948 0.407 1.00 92.56 238 ALA A N 1
ATOM 1917 C CA . ALA A 1 238 ? -13.085 -15.878 0.672 1.00 92.56 238 ALA A CA 1
ATOM 1918 C C . ALA A 1 238 ? -11.645 -16.397 0.755 1.00 92.56 238 ALA A C 1
ATOM 1920 O O . ALA A 1 238 ? -10.757 -15.790 0.147 1.00 92.56 238 ALA A O 1
ATOM 1921 N N . LEU A 1 239 ? -11.415 -17.530 1.425 1.00 93.50 239 LEU A N 1
ATOM 1922 C CA . LEU A 1 239 ? -10.100 -18.174 1.502 1.00 93.50 239 LEU A CA 1
ATOM 1923 C C . LEU A 1 239 ? -9.557 -18.523 0.107 1.00 93.50 239 LEU A C 1
ATOM 1925 O O . LEU A 1 239 ? -8.420 -18.166 -0.225 1.00 93.50 239 LEU A O 1
ATOM 1929 N N . LYS A 1 240 ? -10.388 -19.139 -0.748 1.00 93.06 240 LYS A N 1
ATOM 1930 C CA . LYS A 1 240 ? -10.031 -19.469 -2.140 1.00 93.06 240 LYS A CA 1
ATOM 1931 C C . LYS A 1 240 ? -9.723 -18.2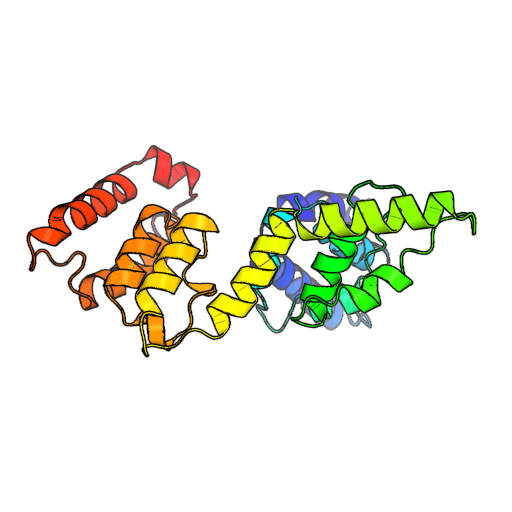18 -2.966 1.00 93.06 240 LYS A C 1
ATOM 1933 O O . LYS A 1 240 ? -8.691 -18.171 -3.640 1.00 93.06 240 LYS A O 1
ATOM 1938 N N . ARG A 1 241 ? -10.560 -17.173 -2.885 1.00 92.44 241 ARG A N 1
ATOM 1939 C CA . ARG A 1 241 ? -10.326 -15.892 -3.589 1.00 92.44 241 ARG A CA 1
ATOM 1940 C C . ARG A 1 241 ? -9.025 -15.219 -3.149 1.00 92.44 241 ARG A C 1
ATOM 1942 O O . ARG A 1 241 ? -8.287 -14.708 -3.992 1.00 92.44 241 ARG A O 1
ATOM 1949 N N . ALA A 1 242 ? -8.724 -15.255 -1.853 1.00 91.38 242 ALA A N 1
ATOM 1950 C CA . ALA A 1 242 ? -7.489 -14.719 -1.288 1.00 91.38 242 ALA A CA 1
ATOM 1951 C C . ALA A 1 242 ? -6.256 -15.607 -1.547 1.00 91.38 242 ALA A C 1
ATOM 1953 O O . ALA A 1 242 ? -5.144 -15.208 -1.202 1.00 91.38 242 ALA A O 1
ATOM 1954 N N . LYS A 1 243 ? -6.434 -16.770 -2.194 1.00 91.31 243 LYS A N 1
ATOM 1955 C CA . LYS A 1 243 ? -5.377 -17.748 -2.496 1.00 91.31 243 LYS A CA 1
ATOM 1956 C C . LYS A 1 243 ? -4.638 -18.202 -1.238 1.00 91.31 243 LYS A C 1
ATOM 1958 O O . LYS A 1 243 ? -3.413 -18.318 -1.242 1.00 91.31 243 LYS A O 1
ATOM 1963 N N . ILE A 1 244 ? -5.382 -18.422 -0.156 1.00 92.00 244 ILE A N 1
ATOM 1964 C CA . ILE A 1 244 ? -4.817 -18.984 1.067 1.00 92.00 244 ILE A CA 1
ATOM 1965 C C . ILE A 1 244 ? -4.491 -20.452 0.815 1.00 92.00 244 ILE A C 1
ATOM 1967 O O . ILE A 1 244 ? -5.371 -21.240 0.475 1.00 92.00 244 ILE A O 1
ATOM 1971 N N . HIS A 1 245 ? -3.215 -20.802 0.944 1.00 88.75 245 HIS A N 1
ATOM 1972 C CA . HIS A 1 245 ? -2.762 -22.180 0.868 1.00 88.75 245 HIS A CA 1
ATOM 1973 C C . HIS A 1 245 ? -2.837 -22.817 2.266 1.00 88.75 245 HIS A C 1
ATOM 1975 O O . HIS A 1 245 ? -2.547 -22.123 3.243 1.00 88.75 245 HIS A O 1
ATOM 1981 N N . PRO A 1 246 ? -3.158 -24.119 2.396 1.00 86.12 246 PRO A N 1
ATOM 1982 C CA . PRO A 1 246 ? -3.168 -24.802 3.695 1.00 86.12 246 PRO A CA 1
ATOM 1983 C C . PRO A 1 246 ? -1.825 -24.746 4.438 1.00 86.12 246 PRO A C 1
ATOM 1985 O O . PRO A 1 246 ? -1.797 -24.744 5.660 1.00 86.12 246 PRO A O 1
ATOM 1988 N N . LEU A 1 247 ? -0.719 -24.669 3.690 1.00 85.31 247 LEU A N 1
ATOM 1989 C CA . LEU A 1 247 ? 0.648 -24.522 4.213 1.00 85.31 247 LEU A CA 1
ATOM 1990 C C . LEU A 1 247 ? 1.123 -23.063 4.281 1.00 85.31 247 LEU A C 1
ATOM 1992 O O . LEU A 1 247 ? 2.322 -22.818 4.216 1.00 85.31 247 LEU A O 1
ATOM 1996 N N . ASN A 1 248 ? 0.226 -22.076 4.296 1.00 73.25 248 ASN A N 1
ATOM 1997 C CA . ASN A 1 248 ? 0.664 -20.695 4.483 1.00 73.25 248 ASN A CA 1
ATOM 1998 C C . ASN A 1 248 ? 1.341 -20.567 5.856 1.00 73.25 248 ASN A C 1
ATOM 2000 O O . ASN A 1 248 ? 0.670 -20.626 6.884 1.00 73.25 248 ASN A O 1
ATOM 2004 N N . GLU A 1 249 ? 2.662 -20.404 5.856 1.00 53.56 249 GLU A N 1
ATOM 2005 C CA . GLU A 1 249 ? 3.447 -20.164 7.065 1.00 53.56 249 GLU A CA 1
ATOM 2006 C C . GLU A 1 249 ? 3.309 -18.700 7.518 1.00 53.56 249 GLU A C 1
ATOM 2008 O O . GLU A 1 249 ? 3.145 -17.789 6.696 1.00 53.56 249 GLU A O 1
ATOM 2013 N N . ASN A 1 250 ? 3.326 -18.501 8.840 1.00 48.41 250 ASN A N 1
ATOM 2014 C CA . ASN A 1 250 ? 3.282 -17.194 9.505 1.00 48.41 250 ASN A CA 1
ATOM 2015 C C . ASN A 1 250 ? 4.615 -16.447 9.407 1.00 48.41 250 ASN A C 1
ATOM 2017 O O . ASN A 1 250 ? 5.661 -17.100 9.605 1.00 48.41 250 ASN A O 1
#

Foldseek 3Di:
DVLLVVLVCCLVQCVAVQSVQVVLVVLQVVCVVVVHDGSLDPSNLQSLLCSLQVDDLQVLLCRCQLDQDDPPDGLLVSCVSSVRDQDLPDLCSLSSVQSSVCSNPVDRDLPVSLVVSDDPDPDPVSVVVSVVSSVVSCVDLSNVLSVVLVVQQPAAPDDCSLVVLLVNCVPNVDAPSSHHPRSLLDLSNVVSRLVPPQPLRLVVCVVVNVVSVLQVPPDPVSVVSVVSSCVQVVPPVSCVVSVPDPPSDD

InterPro domains:
  IPR008858 TROVE domain [PF05731] (4-248)
  IPR008858 TROVE domain [PS50988] (1-250)
  IPR037214 TROVE domain superfamily [SSF140864] (5-248)
  IPR040322 RNA-binding protein RO60 [PTHR14202] (3-248)

Sequence (250 aa):
MLQKSAASVVPKVCRIPTHLFSYVNYCEMIAKAMGEKSGWGRQMRRTIAEWYLNQEPKALAMHITKYPSRNGWAHKDLLRLSHPNVNKKSDNALLYDHLLSFAVHGELDFAKNEVDYTPPSKKKRDYKVVAEKSQEVVQHESIKFLQNFVELKKLTTENDDEKKCCDLIHEYGFVREHIPSELLNSAVVWKALLQNMPMTALIRNLSKLSSLHIIDGSDNDNQKYVDLVISKITDEAALKRAKIHPLNEN